Protein 6WT9 (pdb70)

Organism: Capnocytophaga granulosa (strain ATCC 51502 / DSM 11449 / JCM 8566 / LMG 16022 / NCTC 12948 / B0611) (NCBI:txid641143)

Solvent-accessible surface area: 15129 Å² total

GO terms:
  GO:0052621 diguanylate cyclase activity (F, EXP)

Structure (mmCIF, N/CA/C/O backbone):
data_6WT9
#
_entry.id   6WT9
#
_cell.length_a   112.998
_cell.length_b   48.879
_cell.length_c   59.704
_cell.angle_alpha   90.000
_cell.angle_beta   92.506
_cell.angle_gamma   90.000
#
_symmetry.space_group_name_H-M   'C 1 2 1'
#
loop_
_entity.id
_entity.type
_entity.pdbx_description
1 polymer 'NTP_transf_2 domain-containing protei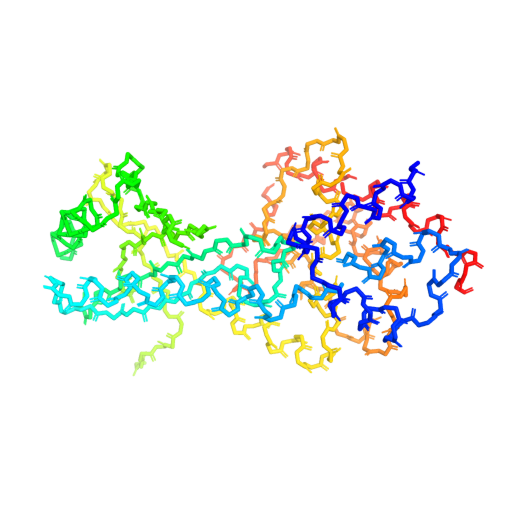n'
2 water water
#
loop_
_atom_site.group_PDB
_atom_site.id
_atom_site.type_symbol
_atom_site.label_atom_id
_atom_site.label_alt_id
_atom_site.label_comp_id
_atom_site.label_asym_id
_atom_site.label_entity_id
_atom_site.label_seq_id
_atom_site.pdbx_PDB_ins_code
_atom_site.Cartn_x
_atom_site.Cartn_y
_atom_site.Cartn_z
_atom_site.occupancy
_atom_site.B_iso_or_equiv
_atom_site.auth_seq_id
_atom_site.auth_comp_id
_atom_site.auth_asym_id
_atom_site.auth_atom_id
_atom_site.pdbx_PDB_model_num
ATOM 1 N N . LYS A 1 4 ? 30.21720 35.48909 26.71808 1.000 31.25397 4 LYS A N 1
ATOM 2 C CA . LYS A 1 4 ? 30.55814 36.08984 28.00273 1.000 28.16699 4 LYS A CA 1
ATOM 3 C C . LYS A 1 4 ? 30.78133 37.59377 27.88602 1.000 30.04239 4 LYS A C 1
ATOM 4 O O . LYS A 1 4 ? 31.47437 38.06439 26.98323 1.000 30.91927 4 LYS A O 1
ATOM 10 N N . ASN A 1 5 ? 30.18342 38.34027 28.81167 1.000 28.08514 5 ASN A N 1
ATOM 11 C CA . ASN A 1 5 ? 30.34016 39.79178 28.89739 1.000 23.90926 5 ASN A CA 1
ATOM 12 C C . ASN A 1 5 ? 31.38970 40.05986 29.97124 1.000 23.93378 5 ASN A C 1
ATOM 13 O O . ASN A 1 5 ? 31.08229 40.14648 31.15953 1.000 27.05225 5 ASN A O 1
ATOM 18 N N . TYR A 1 6 ? 32.64565 40.19511 29.54391 1.000 23.76711 6 TYR A N 1
ATOM 19 C CA . TYR A 1 6 ? 33.72932 40.35968 30.50646 1.000 24.04694 6 TYR A CA 1
ATOM 20 C C . TYR A 1 6 ? 33.68396 41.71982 31.18901 1.000 24.53849 6 TYR A C 1
ATOM 21 O O . TYR A 1 6 ? 34.17166 41.85782 32.31612 1.000 26.04308 6 TYR A O 1
ATOM 30 N N . SER A 1 7 ? 33.10476 42.72751 30.53333 1.000 19.82029 7 SER A N 1
ATOM 31 C CA . SER A 1 7 ? 32.91963 44.02186 31.18176 1.000 25.86047 7 SER A CA 1
ATOM 32 C C . SER A 1 7 ? 31.99629 43.90307 32.38860 1.000 30.44692 7 SER A C 1
ATOM 33 O O . SER A 1 7 ? 32.29410 44.42522 33.46961 1.000 25.78134 7 SER A O 1
ATOM 36 N N . ALA A 1 8 ? 30.86117 43.22127 32.21860 1.000 29.76592 8 ALA A N 1
ATOM 37 C CA . ALA A 1 8 ? 29.94038 43.03025 33.33395 1.000 26.42130 8 ALA A CA 1
ATOM 38 C C . ALA A 1 8 ? 30.51173 42.05991 34.36067 1.000 28.27778 8 ALA A C 1
ATOM 39 O O . ALA A 1 8 ? 30.31920 42.23958 35.56917 1.000 27.18151 8 ALA A O 1
ATOM 41 N N . LEU A 1 9 ? 31.21515 41.02354 33.90036 1.000 22.00043 9 LEU A N 1
ATOM 42 C CA . LEU A 1 9 ? 31.83402 40.08340 34.82901 1.000 16.25608 9 LEU A CA 1
ATOM 43 C C . LEU A 1 9 ? 32.93155 40.75623 35.64517 1.000 18.43776 9 LEU A C 1
ATOM 44 O O . LEU A 1 9 ? 33.12265 40.43745 36.82428 1.000 14.34353 9 LEU A O 1
ATOM 49 N N . PHE A 1 10 ? 33.66303 41.69239 35.03567 1.000 10.36312 10 PHE A N 1
ATOM 50 C CA . PHE A 1 10 ? 34.71315 42.39409 35.76690 1.000 18.78564 10 PHE A CA 1
ATOM 51 C C . PHE A 1 10 ? 34.12979 43.29961 36.84550 1.000 17.96852 10 PHE A C 1
ATOM 52 O O . PHE A 1 10 ? 34.64155 43.33916 37.97052 1.000 14.50284 10 PHE A O 1
ATOM 60 N N . GLU A 1 11 ? 33.06865 44.04316 36.51757 1.000 18.30563 11 GLU A N 1
ATOM 61 C CA . GLU A 1 11 ? 32.42042 44.89717 37.51006 1.000 21.29950 11 GLU A CA 1
ATOM 62 C C . GLU A 1 11 ? 31.87831 44.07262 38.66867 1.000 19.12150 11 GLU A C 1
ATOM 63 O O . GLU A 1 11 ? 32.10347 44.40027 39.84000 1.000 15.50270 11 GLU A O 1
ATOM 69 N N . ASN A 1 12 ? 31.15185 42.99650 38.35502 1.000 14.67126 12 ASN A N 1
ATOM 70 C CA . ASN A 1 12 ? 30.62506 42.12432 39.39873 1.000 14.01053 12 ASN A CA 1
ATOM 71 C C . ASN A 1 12 ? 31.74771 41.54220 40.24774 1.000 14.22941 12 ASN A C 1
ATOM 72 O O . ASN A 1 12 ? 31.59979 41.38556 41.46541 1.000 17.22904 12 ASN A O 1
ATOM 77 N N . LEU A 1 13 ? 32.88032 41.21805 39.62139 1.000 10.16128 13 LEU A N 1
ATOM 78 C CA . LEU A 1 13 ? 34.01792 40.70727 40.37450 1.000 11.98761 13 LEU A CA 1
ATOM 79 C C . LEU A 1 13 ? 34.59513 41.76631 41.30626 1.000 16.73590 13 LEU A C 1
ATOM 80 O O . LEU A 1 13 ? 35.05695 41.43530 42.40479 1.000 15.18711 13 LEU A O 1
ATOM 85 N N . GLN A 1 14 ? 34.58298 43.03638 40.88839 1.000 9.98378 14 GLN A N 1
ATOM 86 C CA . GLN A 1 14 ? 35.03146 44.10871 41.77113 1.000 18.48384 14 GLN A CA 1
ATOM 87 C C . GLN A 1 14 ? 34.16498 44.18720 43.02162 1.000 16.72906 14 GLN A C 1
ATOM 88 O O . GLN A 1 14 ? 34.67598 44.38858 44.12947 1.000 12.66227 14 GLN A O 1
ATOM 94 N N . ASN A 1 15 ? 32.84892 44.02804 42.86399 1.000 13.97407 15 ASN A N 1
ATOM 95 C CA . ASN A 1 15 ? 31.95084 44.05354 44.01079 1.000 19.82072 15 ASN A CA 1
ATOM 96 C C . ASN A 1 15 ? 32.09822 42.81633 44.88535 1.000 17.92909 15 ASN A C 1
ATOM 97 O O . ASN A 1 15 ? 31.79289 42.87644 46.08075 1.000 17.82834 15 ASN A O 1
ATOM 102 N N . ARG A 1 16 ? 32.56011 41.70023 44.32166 1.000 15.37808 16 ARG A N 1
ATOM 103 C CA . ARG A 1 16 ? 32.76290 40.49558 45.11818 1.000 16.16604 16 ARG A CA 1
ATOM 104 C C . ARG A 1 16 ? 34.02909 40.59625 45.96176 1.000 15.77932 16 ARG A C 1
ATOM 105 O O . ARG A 1 16 ? 33.99972 40.34014 47.16987 1.000 18.14451 16 ARG A O 1
ATOM 113 N N . SER A 1 17 ? 35.15053 40.97342 45.34279 1.000 11.76404 17 SER A N 1
ATOM 114 C CA . SER A 1 17 ? 36.41766 41.04434 46.06056 1.000 13.06230 17 SER A CA 1
ATOM 115 C C . SER A 1 17 ? 36.60993 42.36330 46.79740 1.000 15.02653 17 SER A C 1
ATOM 116 O O . SER A 1 17 ? 37.36586 42.40564 47.77422 1.000 18.62686 17 SER A O 1
ATOM 119 N N . ASN A 1 18 ? 35.94815 43.43158 46.35842 1.000 13.77983 18 ASN A N 1
ATOM 120 C CA . ASN A 1 18 ? 36.07070 44.75735 46.96412 1.000 15.11805 18 ASN A CA 1
ATOM 121 C C . ASN A 1 18 ? 34.67246 45.33877 47.13596 1.000 11.79579 18 ASN A C 1
ATOM 122 O O . ASN A 1 18 ? 34.29620 46.30058 46.45599 1.000 13.54953 18 ASN A O 1
ATOM 127 N N . PRO A 1 19 ? 33.86911 44.76903 48.04192 1.000 14.98555 19 PRO A N 1
ATOM 128 C CA . PRO A 1 19 ? 32.46990 45.21335 48.15208 1.000 10.26868 19 PRO A CA 1
ATOM 129 C C . PRO A 1 19 ? 32.32085 46.62864 48.67626 1.000 17.25997 19 PRO A C 1
ATOM 130 O O . PRO A 1 19 ? 31.34667 47.30459 48.32417 1.000 24.08274 19 PRO A O 1
ATOM 134 N N . GLU A 1 20 ? 33.24702 47.09899 49.50810 1.000 14.81391 20 GLU A N 1
ATOM 135 C CA . GLU A 1 20 ? 33.19041 48.46592 50.00686 1.000 15.37206 20 GLU A CA 1
ATOM 136 C C . GLU A 1 20 ? 33.72269 49.47794 49.00275 1.000 19.06528 20 GLU A C 1
ATOM 137 O O . GLU A 1 20 ? 33.70210 50.67955 49.29152 1.000 23.78557 20 GLU A O 1
ATOM 143 N N . LYS A 1 21 ? 34.19277 49.01853 47.84073 1.000 20.49134 21 LYS A N 1
ATOM 144 C CA . LYS A 1 21 ? 34.63378 49.89443 46.75482 1.000 19.90459 21 LYS A CA 1
ATOM 145 C C . LYS A 1 21 ? 35.73413 50.84596 47.21634 1.000 15.57492 21 LYS A C 1
ATOM 146 O O . LYS A 1 21 ? 35.71498 52.04104 46.91589 1.000 20.69878 21 LYS A O 1
ATOM 152 N N . LEU A 1 22 ? 36.69871 50.31209 47.95957 1.000 16.88297 22 LEU A N 1
ATOM 153 C CA . LEU A 1 22 ? 37.84131 51.10474 48.39347 1.000 15.60891 22 LEU A CA 1
ATOM 154 C C . LEU A 1 22 ? 38.70545 51.43882 47.18491 1.000 18.06832 22 LEU A C 1
ATOM 155 O O . LEU A 1 22 ? 39.18396 50.53747 46.48832 1.000 20.17213 22 LEU A O 1
ATOM 160 N N . GLN A 1 23 ? 38.89486 52.73604 46.93021 1.000 18.27037 23 GLN A N 1
ATOM 161 C CA . GLN A 1 23 ? 39.57019 53.16182 45.70892 1.000 18.80406 23 GLN A CA 1
ATOM 162 C C . GLN A 1 23 ? 41.05260 52.80849 45.72155 1.000 21.20469 23 GLN A C 1
ATOM 163 O O . GLN A 1 23 ? 41.64042 52.58088 44.65722 1.000 15.80901 23 GLN A O 1
ATOM 169 N N . GLU A 1 24 ? 41.67347 52.75505 46.90372 1.000 18.52162 24 GLU A N 1
ATOM 170 C CA . GLU A 1 24 ? 43.08521 52.38979 46.97104 1.000 15.67327 24 GLU A CA 1
ATOM 171 C C . GLU A 1 24 ? 43.32122 50.97570 46.45545 1.000 15.54283 24 GLU A C 1
ATOM 172 O O . GLU A 1 24 ? 44.37814 50.69329 45.87999 1.000 17.86533 24 GLU A O 1
ATOM 178 N N . ILE A 1 25 ? 42.34978 50.07980 46.64194 1.000 17.33534 25 ILE A N 1
ATOM 179 C CA . ILE A 1 25 ? 42.46750 48.72853 46.10418 1.000 16.05306 25 ILE A CA 1
ATOM 180 C C . ILE A 1 25 ? 42.38575 48.75261 44.58470 1.000 18.55413 25 ILE A C 1
ATOM 181 O O . ILE A 1 25 ? 43.18706 48.11066 43.89462 1.000 14.98746 25 ILE A O 1
ATOM 186 N N . THR A 1 26 ? 41.42165 49.49804 44.03987 1.000 19.33751 26 THR A N 1
ATOM 187 C CA . THR A 1 26 ? 41.25703 49.55848 42.59199 1.000 16.91495 26 THR A CA 1
ATOM 188 C C . THR A 1 26 ? 42.45519 50.22288 41.92705 1.000 19.27152 26 THR A C 1
ATOM 189 O O . THR A 1 26 ? 42.89794 49.78957 40.85647 1.000 19.86920 26 THR A O 1
ATOM 193 N N . THR A 1 27 ? 42.99830 51.27082 42.54998 1.000 18.43457 27 THR A N 1
ATOM 194 C CA . THR A 1 27 ? 44.15354 51.95247 41.97656 1.000 16.30067 27 THR A CA 1
ATOM 195 C C . THR A 1 27 ? 45.38656 51.05684 41.98718 1.000 14.31192 27 THR A C 1
ATOM 196 O O . THR A 1 27 ? 46.12624 50.99942 40.99799 1.000 14.65710 27 THR A O 1
ATOM 200 N N . LYS A 1 28 ? 45.62093 50.34206 43.09015 1.000 16.47408 28 LYS A N 1
ATOM 201 C CA . LYS A 1 28 ? 46.75095 49.42013 43.13539 1.000 15.16576 28 LYS A CA 1
ATOM 202 C C . LYS A 1 28 ? 46.60432 48.30668 42.10528 1.000 14.74330 28 LYS A C 1
ATOM 203 O O . LYS A 1 28 ? 47.60730 47.82203 41.56887 1.000 23.81632 28 LYS A O 1
ATOM 209 N N . PHE A 1 29 ? 45.36923 47.90415 41.80088 1.000 14.84395 29 PHE A N 1
ATOM 210 C CA . PHE A 1 29 ? 45.14729 46.85339 40.81310 1.000 18.18757 29 PHE A CA 1
ATOM 211 C C . PHE A 1 29 ? 45.61508 47.29259 39.42971 1.000 20.41401 29 PHE A C 1
ATOM 212 O O . PHE A 1 29 ? 46.42428 46.61386 38.78685 1.000 18.83016 29 PHE A O 1
ATOM 220 N N . PHE A 1 30 ? 45.11092 48.43355 38.95259 1.000 23.09981 30 PHE A N 1
ATOM 221 C CA . PHE A 1 30 ? 45.50960 48.91694 37.63495 1.000 23.13980 30 PHE A CA 1
ATOM 222 C C . PHE A 1 30 ? 46.96396 49.36635 37.61635 1.000 27.95174 30 PHE A C 1
ATOM 223 O O . PHE A 1 30 ? 47.62331 49.28105 36.57375 1.000 28.04199 30 PHE A O 1
ATOM 231 N N . SER A 1 31 ? 47.48095 49.84309 38.75022 1.000 29.95917 31 SER A N 1
ATOM 232 C CA . SER A 1 31 ? 48.89469 50.19504 38.82082 1.000 29.25504 31 SER A CA 1
ATOM 233 C C . SER A 1 31 ? 49.77542 48.95846 38.69856 1.000 29.34604 31 SER A C 1
ATOM 234 O O . SER A 1 31 ? 50.77753 48.97237 37.97428 1.000 27.30739 31 SER A O 1
ATOM 237 N N . ASP A 1 32 ? 49.41691 47.87862 39.39837 1.000 25.56746 32 ASP A N 1
ATOM 238 C CA . ASP A 1 32 ? 50.19769 46.64954 39.32955 1.000 27.30175 32 ASP A CA 1
ATOM 239 C C . ASP A 1 32 ? 49.99918 45.90270 38.01758 1.000 29.47190 32 ASP A C 1
ATOM 240 O O . ASP A 1 32 ? 50.80721 45.02656 37.69159 1.000 29.46003 32 ASP A O 1
ATOM 245 N N . ASN A 1 33 ? 48.94697 46.21589 37.26464 1.000 23.82491 33 ASN A N 1
ATOM 246 C CA . ASN A 1 33 ? 48.63125 45.51365 36.01860 1.000 20.29735 33 ASN A CA 1
ATOM 247 C C . ASN A 1 33 ? 48.22417 46.52270 34.95837 1.000 24.01968 33 ASN A C 1
ATOM 248 O O . ASN A 1 33 ? 47.06923 46.55305 34.51330 1.000 27.18916 33 ASN A O 1
ATOM 253 N N . PRO A 1 34 ? 49.15705 47.36706 34.50675 1.000 23.57378 34 PRO A N 1
ATOM 254 C CA . PRO A 1 34 ? 48.80558 48.37586 33.49577 1.000 20.29336 34 PRO A CA 1
ATOM 255 C C . PRO A 1 34 ? 48.43253 47.78705 32.14513 1.000 21.01709 34 PRO A C 1
ATOM 256 O O . PRO A 1 34 ? 47.90569 48.51974 31.29848 1.000 18.94068 34 PRO A O 1
ATOM 260 N N . ASP A 1 35 ? 48.67519 46.49335 31.91821 1.000 22.69121 35 ASP A N 1
ATOM 261 C CA . ASP A 1 35 ? 48.39232 45.90515 30.61173 1.000 20.99535 35 ASP A CA 1
ATOM 262 C C . ASP A 1 35 ? 46.90475 45.64355 30.40321 1.000 21.74712 35 ASP A C 1
ATOM 263 O O . ASP A 1 35 ? 46.45675 45.52032 29.25637 1.000 20.46464 35 ASP A O 1
ATOM 268 N N . VAL A 1 36 ? 46.12788 45.54843 31.48190 1.000 21.91075 36 VAL A N 1
ATOM 269 C CA . VAL A 1 36 ? 44.74429 45.09872 31.38207 1.000 20.02225 36 VAL A CA 1
ATOM 270 C C . VAL A 1 36 ? 43.86349 46.24378 30.90605 1.000 19.99155 36 VAL A C 1
ATOM 271 O O . VAL A 1 36 ? 42.68090 46.04575 30.60508 1.000 24.20428 36 VAL A O 1
ATOM 275 N N . LYS A 1 37 ? 44.43903 47.44317 30.82413 1.000 28.18377 37 LYS A N 1
ATOM 276 C CA . LYS A 1 37 ? 43.67717 48.63112 30.45746 1.000 39.42951 37 LYS A CA 1
ATOM 277 C C . LYS A 1 37 ? 43.03649 48.48378 29.08188 1.000 35.11657 37 LYS A C 1
ATOM 278 O O . LYS A 1 37 ? 43.66105 48.00279 28.13046 1.000 32.15125 37 LYS A O 1
ATOM 284 N N . TYR A 1 38 ? 41.76985 48.89764 28.99399 1.000 37.21187 38 TYR A N 1
ATOM 285 C CA . TYR A 1 38 ? 41.00405 48.89930 27.74700 1.000 41.70237 38 TYR A CA 1
ATOM 286 C C . TYR A 1 38 ? 40.87045 47.49847 27.15080 1.000 45.05535 38 TYR A C 1
ATOM 287 O O . TYR A 1 38 ? 40.72688 47.34068 25.93568 1.000 54.32381 38 TYR A O 1
ATOM 296 N N . ASN A 1 39 ? 40.91351 46.46936 27.99582 1.000 40.93366 39 ASN A N 1
ATOM 297 C CA . ASN A 1 39 ? 40.75571 45.09202 27.53339 1.000 40.01936 39 ASN A CA 1
ATOM 298 C C . ASN A 1 39 ? 40.05583 44.30456 28.63254 1.000 35.53109 39 ASN A C 1
ATOM 299 O O . ASN A 1 39 ? 40.67094 43.97467 29.65053 1.000 36.74054 39 ASN A O 1
ATOM 304 N N . ASP A 1 40 ? 38.77826 43.98674 28.41237 1.000 30.78066 40 ASP A N 1
ATOM 305 C CA . ASP A 1 40 ? 37.94445 43.45743 29.48638 1.000 25.48897 40 ASP A CA 1
ATOM 306 C C . ASP A 1 40 ? 38.32156 42.03071 29.86944 1.000 22.42663 40 ASP A C 1
ATOM 307 O O . ASP A 1 40 ? 38.21556 41.66347 31.04521 1.000 24.07648 40 ASP A O 1
ATOM 312 N N . VAL A 1 41 ? 38.75228 41.21015 28.90840 1.000 17.31819 41 VAL A N 1
ATOM 313 C CA . VAL A 1 41 ? 39.05003 39.82005 29.24031 1.000 11.28237 41 VAL A CA 1
ATOM 314 C C . VAL A 1 41 ? 40.30605 39.72726 30.09779 1.000 12.68071 41 VAL A C 1
ATOM 315 O O . VAL A 1 41 ? 40.39428 38.87088 30.98538 1.000 21.41309 41 VAL A O 1
ATOM 319 N N . LEU A 1 42 ? 41.28343 40.61048 29.87548 1.000 11.98691 42 LEU A N 1
ATOM 320 C CA . LEU A 1 42 ? 42.47280 40.61376 30.72073 1.000 12.43143 42 LEU A CA 1
ATOM 321 C C . LEU A 1 42 ? 42.16665 41.14864 32.11271 1.000 14.54179 42 LEU A C 1
ATOM 322 O O . LEU A 1 42 ? 42.77124 40.69804 33.09196 1.000 14.80172 42 LEU A O 1
ATOM 327 N N . LYS A 1 43 ? 41.24353 42.10929 32.21877 1.000 15.79503 43 LYS A N 1
ATOM 328 C CA . LYS A 1 43 ? 40.84850 42.62466 33.52663 1.000 11.76731 43 LYS A CA 1
ATOM 329 C C . LYS A 1 43 ? 40.20161 41.53378 34.36709 1.000 16.41610 43 LYS A C 1
ATOM 330 O O . LYS A 1 43 ? 40.52432 41.36665 35.54907 1.000 18.49131 43 LYS A O 1
ATOM 336 N N . TYR A 1 44 ? 39.27132 40.78726 33.76869 1.000 15.07674 44 TYR A N 1
ATOM 337 C CA . TYR A 1 44 ? 38.55616 39.75295 34.50576 1.000 14.17926 44 TYR A CA 1
ATOM 338 C C . TYR A 1 44 ? 39.49949 38.64789 34.96053 1.000 13.65959 44 TYR A C 1
ATOM 339 O O . TYR A 1 44 ? 39.42725 38.19815 36.10884 1.000 23.62493 44 TYR A O 1
ATOM 348 N N . ILE A 1 45 ? 40.39958 38.20905 34.07894 1.000 15.87403 45 ILE A N 1
ATOM 349 C CA . ILE A 1 45 ? 41.33268 37.14559 34.43510 1.000 10.48804 45 ILE A CA 1
ATOM 350 C C . ILE A 1 45 ? 42.29809 37.61655 35.51591 1.000 8.10702 45 ILE A C 1
ATOM 351 O O . ILE A 1 45 ? 42.56801 36.89284 36.48174 1.000 13.59084 45 ILE A O 1
ATOM 356 N N . THR A 1 46 ? 42.82901 38.83440 35.37708 1.000 10.95858 46 THR A N 1
ATOM 357 C CA . THR A 1 46 ? 43.80337 39.32929 36.34560 1.000 13.80567 46 THR A CA 1
ATOM 358 C C . THR A 1 46 ? 43.17712 39.51161 37.72251 1.000 14.87009 46 THR A C 1
ATOM 359 O O . THR A 1 46 ? 43.79726 39.18193 38.73989 1.000 11.19757 46 THR A O 1
ATOM 363 N N . LEU A 1 47 ? 41.94942 40.03240 37.77733 1.000 14.54981 47 LEU A N 1
ATOM 364 C CA . LEU A 1 47 ? 41.29648 40.22226 39.06741 1.000 14.91014 47 LEU A CA 1
ATOM 365 C C . LEU A 1 47 ? 40.84842 38.89835 39.67234 1.000 9.69762 47 LEU A C 1
ATOM 366 O O . LEU A 1 47 ? 40.89121 38.73528 40.89616 1.000 14.35053 47 LEU A O 1
ATOM 371 N N . ALA A 1 48 ? 40.42920 37.94101 38.83961 1.000 11.75798 48 ALA A N 1
ATOM 372 C CA . ALA A 1 48 ? 40.01578 36.63943 39.35178 1.000 15.39903 48 ALA A CA 1
ATOM 373 C C . ALA A 1 48 ? 41.17745 35.85584 39.94581 1.000 16.76554 48 ALA A C 1
ATOM 374 O O . ALA A 1 48 ? 40.94576 34.91466 40.71130 1.000 16.82724 48 ALA A O 1
ATOM 384 N N . ASN A 1 50 ? 43.76560 37.64509 41.37779 1.000 18.68355 50 ASN A N 1
ATOM 385 C CA . ASN A 1 50 ? 44.30475 38.55173 42.37935 1.000 18.34510 50 ASN A CA 1
ATOM 386 C C . ASN A 1 50 ? 43.82528 38.15963 43.77166 1.000 16.49185 50 ASN A C 1
ATOM 387 O O . ASN A 1 50 ? 42.68284 37.73310 43.96047 1.000 13.67241 50 ASN A O 1
ATOM 392 N N . GLY A 1 51 ? 44.70890 38.30079 44.75247 1.000 23.84301 51 GLY A N 1
ATOM 393 C CA . GLY A 1 51 ? 44.31621 38.05318 46.12267 1.000 34.98472 51 GLY A CA 1
ATOM 394 C C . GLY A 1 51 ? 43.43248 39.16322 46.65973 1.000 34.69315 51 GLY A C 1
ATOM 395 O O . GLY A 1 51 ? 43.58283 40.33437 46.31079 1.000 36.08392 51 GLY A O 1
ATOM 396 N N . VAL A 1 52 ? 42.47332 38.77480 47.50406 1.000 26.87496 52 VAL A N 1
ATOM 397 C CA . VAL A 1 52 ? 41.67927 39.76508 48.21841 1.000 19.20137 52 VAL A CA 1
ATOM 398 C C . VAL A 1 52 ? 42.61857 40.65446 49.01749 1.000 18.72434 52 VAL A C 1
ATOM 399 O O . VAL A 1 52 ? 43.59285 40.18039 49.61741 1.000 25.97139 52 VAL A O 1
ATOM 403 N N . SER A 1 53 ? 42.34902 41.95550 49.00004 1.000 12.33234 53 SER A N 1
ATOM 404 C CA . SER A 1 53 ? 43.21296 42.89862 49.69417 1.000 15.79937 53 SER A CA 1
ATOM 405 C C . SER A 1 53 ? 43.27985 42.55660 51.18147 1.000 15.70495 53 SER A C 1
ATOM 406 O O . SER A 1 53 ? 42.26986 42.15701 51.77339 1.000 15.00380 53 SER A O 1
ATOM 409 N N . PRO A 1 54 ? 44.44862 42.69138 51.81332 1.000 21.31804 54 PRO A N 1
ATOM 410 C CA . PRO A 1 54 ? 44.53467 42.41769 53.25727 1.000 20.68659 54 PRO A CA 1
ATOM 411 C C . PRO A 1 54 ? 43.66584 43.33475 54.09786 1.000 25.29056 54 PRO A C 1
ATOM 412 O O . PRO A 1 54 ? 43.41683 43.02243 55.26903 1.000 26.39036 54 PRO A O 1
ATOM 416 N N . GLU A 1 55 ? 43.20105 44.45640 53.53989 1.000 28.47127 55 GLU A N 1
ATOM 417 C CA . GLU A 1 55 ? 42.24460 45.30395 54.24482 1.000 32.08980 55 GLU A CA 1
ATOM 418 C C . GLU A 1 55 ? 41.01515 44.50967 54.66816 1.000 25.99915 55 GLU A C 1
ATOM 419 O O . GLU A 1 55 ? 40.53780 44.64245 55.80078 1.000 34.77932 55 GLU A O 1
ATOM 425 N N . TYR A 1 56 ? 40.49359 43.67062 53.76984 1.000 15.89493 56 TYR A N 1
ATOM 426 C CA . TYR A 1 56 ? 39.36126 42.81534 54.10710 1.000 15.29714 56 TYR A CA 1
ATOM 427 C C . TYR A 1 56 ? 39.79379 41.60680 54.92687 1.000 17.68132 56 TYR A C 1
ATOM 428 O O . TYR A 1 56 ? 39.11066 41.22683 55.88437 1.000 16.39548 56 TYR A O 1
ATOM 437 N N . THR A 1 57 ? 40.91948 40.98908 54.55977 1.000 18.59658 57 THR A N 1
ATOM 438 C CA . THR A 1 57 ? 41.33648 39.75414 55.21617 1.000 13.99630 57 THR A CA 1
ATOM 439 C C . THR A 1 57 ? 41.66702 39.98728 56.68568 1.000 16.73542 57 THR A C 1
ATOM 440 O O . THR A 1 57 ? 41.35102 39.14981 57.53978 1.000 22.00479 57 THR A O 1
ATOM 444 N N . ASN A 1 58 ? 42.29398 41.12303 57.00340 1.000 18.53305 58 ASN A N 1
ATOM 445 C CA . ASN A 1 58 ? 42.64571 41.40141 58.39284 1.000 19.19479 58 ASN A CA 1
ATOM 446 C C . ASN A 1 58 ? 41.40369 41.56973 59.25801 1.000 22.61611 58 ASN A C 1
ATOM 447 O O . ASN A 1 58 ? 41.40120 41.17452 60.42941 1.000 24.74705 58 ASN A O 1
ATOM 452 N N . LYS A 1 59 ? 40.33858 42.15445 58.70293 1.000 22.49921 59 LYS A N 1
ATOM 453 C CA . LYS A 1 59 ? 39.10898 42.31098 59.47252 1.000 25.28469 59 LYS A CA 1
ATOM 454 C C . LYS A 1 59 ? 38.38670 40.98125 59.64926 1.000 22.39670 59 LYS A C 1
ATOM 455 O O . LYS A 1 59 ? 37.75639 40.75339 60.68805 1.000 19.98676 59 LYS A O 1
ATOM 461 N N . SER A 1 60 ? 38.46407 40.09451 58.65567 1.000 21.22972 60 SER A N 1
ATOM 462 C CA . SER A 1 60 ? 37.89402 38.76201 58.82084 1.000 23.38709 60 SER A CA 1
ATOM 463 C C . SER A 1 60 ? 38.64905 37.97668 59.88395 1.000 22.45927 60 SER A C 1
ATOM 464 O O . SER A 1 60 ? 38.03884 37.26504 60.69051 1.000 24.13088 60 SER A O 1
ATOM 467 N N . ARG A 1 61 ? 39.97823 38.09900 59.90419 1.000 16.84823 61 ARG A N 1
ATOM 468 C CA . ARG A 1 61 ? 40.76114 37.45805 60.95312 1.000 21.28474 61 ARG A CA 1
ATOM 469 C C . ARG A 1 61 ? 40.52632 38.12150 62.30394 1.000 26.11109 61 ARG A C 1
ATOM 470 O O . ARG A 1 61 ? 40.59791 37.45481 63.34253 1.000 27.75896 61 ARG A O 1
ATOM 478 N N . GLU A 1 62 ? 40.23728 39.42536 62.30731 1.000 23.70429 62 GLU A N 1
ATOM 479 C CA . GLU A 1 62 ? 39.98094 40.13289 63.55697 1.000 25.46725 62 GLU A CA 1
ATOM 480 C C . GLU A 1 62 ? 38.64798 39.71534 64.16837 1.000 24.28237 62 GLU A C 1
ATOM 481 O O . GLU A 1 62 ? 38.52351 39.62558 65.39609 1.000 19.50560 62 GLU A O 1
ATOM 487 N N . ALA A 1 63 ? 37.64027 39.45612 63.33000 1.000 22.13251 63 ALA A N 1
ATOM 488 C CA . ALA A 1 63 ? 36.35155 39.00165 63.84303 1.000 16.65107 63 ALA A CA 1
ATOM 489 C C . ALA A 1 63 ? 36.47844 37.64214 64.51857 1.000 19.93354 63 ALA A C 1
ATOM 490 O O . ALA A 1 63 ? 35.85331 37.39400 65.55666 1.000 23.06614 63 ALA A O 1
ATOM 492 N N . GLY A 1 64 ? 37.28208 36.74575 63.94334 1.000 20.12091 64 GLY A N 1
ATOM 493 C CA . GLY A 1 64 ? 37.55401 35.48424 64.60598 1.000 21.60136 64 GLY A CA 1
ATOM 494 C C . GLY A 1 64 ? 38.32842 35.65737 65.89563 1.000 24.99412 64 GLY A C 1
ATOM 495 O O . GLY A 1 64 ? 38.18051 34.85813 66.82510 1.000 23.55322 64 GLY A O 1
ATOM 496 N N . GLU A 1 65 ? 39.15472 36.70284 65.97566 1.000 25.26000 65 GLU A N 1
ATOM 497 C CA . GLU A 1 65 ? 39.92440 36.95228 67.18927 1.000 25.64813 65 GLU A CA 1
ATOM 498 C C . GLU A 1 65 ? 39.02230 37.41318 68.32752 1.000 22.19780 65 GLU A C 1
ATOM 499 O O . GLU A 1 65 ? 39.24125 37.04770 69.48811 1.000 24.97906 65 GLU A O 1
ATOM 505 N N . LYS A 1 66 ? 37.99918 38.21125 68.01444 1.000 19.39623 66 LYS A N 1
ATOM 506 C CA . LYS A 1 66 ? 37.05705 38.63815 69.04282 1.000 21.44882 66 LYS A CA 1
ATOM 507 C C . LYS A 1 66 ? 36.22170 37.46793 69.54603 1.000 19.61533 66 LYS A C 1
ATOM 508 O O . LYS A 1 66 ? 35.90523 37.39398 70.73892 1.000 22.02745 66 LYS A O 1
ATOM 514 N N . VAL A 1 67 ? 35.84713 36.54864 68.65224 1.000 14.45819 67 VAL A N 1
ATOM 515 C CA . VAL A 1 67 ? 35.15062 35.33996 69.08465 1.000 15.52086 67 VAL A CA 1
ATOM 516 C C . VAL A 1 67 ? 36.03052 34.53728 70.03327 1.000 17.06129 67 VAL A C 1
ATOM 517 O O . VAL A 1 67 ? 35.55951 34.01270 71.04986 1.000 17.89827 67 VAL A O 1
ATOM 521 N N . LYS A 1 68 ? 37.32650 34.44666 69.72403 1.000 15.39790 68 LYS A N 1
ATOM 522 C CA . LYS A 1 68 ? 38.25598 33.72270 70.58497 1.000 17.16729 68 LYS A CA 1
ATOM 523 C C . LYS A 1 68 ? 38.30208 34.32200 71.98680 1.000 19.52769 68 LYS A C 1
ATOM 524 O O . LYS A 1 68 ? 38.29059 33.58845 72.98231 1.000 16.34984 68 LYS A O 1
ATOM 530 N N . LEU A 1 69 ? 38.34498 35.65447 72.08635 1.000 20.49911 69 LEU A N 1
ATOM 531 C CA . LEU A 1 69 ? 38.43608 36.29409 73.39598 1.000 22.03580 69 LEU A CA 1
ATOM 532 C C . LEU A 1 69 ? 37.17232 36.06830 74.21616 1.000 19.73313 69 LEU A C 1
ATOM 533 O O . LEU A 1 69 ? 37.24083 35.92707 75.44298 1.000 22.44043 69 LEU A O 1
ATOM 538 N N . HIS A 1 70 ? 36.00876 36.04223 73.56201 1.000 13.87060 70 HIS A N 1
ATOM 539 C CA . HIS A 1 70 ? 34.77013 35.76899 74.28340 1.000 15.94925 70 HIS A CA 1
ATOM 540 C C . HIS A 1 70 ? 34.73385 34.33442 74.79403 1.000 19.74614 70 HIS A C 1
ATOM 541 O O . HIS A 1 70 ? 34.27296 34.08001 75.91282 1.000 23.86532 70 HIS A O 1
ATOM 548 N N . LEU A 1 71 ? 35.21477 33.38322 73.99002 1.000 17.88570 71 LEU A N 1
ATOM 549 C CA . LEU A 1 71 ? 35.23864 31.99216 74.42904 1.000 17.90546 71 LEU A CA 1
ATOM 550 C C . LEU A 1 71 ? 36.27928 31.76277 75.51803 1.000 13.84166 71 LEU A C 1
ATOM 551 O O . LEU A 1 71 ? 36.10771 30.87405 76.36019 1.000 14.53358 71 LEU A O 1
ATOM 556 N N . GLN A 1 72 ? 37.35621 32.54904 75.52400 1.000 11.93267 72 GLN A N 1
ATOM 557 C CA . GLN A 1 72 ? 38.34651 32.46393 76.59110 1.000 21.00905 72 GLN A CA 1
ATOM 558 C C . GLN A 1 72 ? 37.81742 32.96586 77.92659 1.000 23.17992 72 GLN A C 1
ATOM 559 O O . GLN A 1 72 ? 38.54750 32.91101 78.92222 1.000 25.63858 72 GLN A O 1
ATOM 565 N N . ASP A 1 73 ? 36.58141 33.45395 77.96988 1.000 17.04886 73 ASP A N 1
ATOM 566 C CA . ASP A 1 73 ? 35.92853 33.83507 79.21097 1.000 21.57160 73 ASP A CA 1
ATOM 567 C C . ASP A 1 73 ? 35.09743 32.70984 79.81461 1.000 25.84762 73 ASP A C 1
ATOM 568 O O . ASP A 1 73 ? 34.50634 32.90840 80.88024 1.000 25.01777 73 ASP A O 1
ATOM 573 N N . ILE A 1 74 ? 35.03155 31.53944 79.17497 1.000 20.82818 74 ILE A N 1
ATOM 574 C CA . ILE A 1 74 ? 34.13605 30.49243 79.65848 1.000 15.04120 74 ILE A CA 1
ATOM 575 C C . ILE A 1 74 ? 34.69607 29.09273 79.41381 1.000 17.93820 74 ILE A C 1
ATOM 576 O O . ILE A 1 74 ? 34.32360 28.14231 80.11105 1.000 21.89050 74 ILE A O 1
ATOM 581 N N . LEU A 1 75 ? 35.59803 28.94480 78.44423 1.000 14.61155 75 LEU A N 1
ATOM 582 C CA . LEU A 1 75 ? 36.10249 27.62971 78.06336 1.000 15.64377 75 LEU A CA 1
ATOM 583 C C . LEU A 1 75 ? 37.43098 27.32724 78.74803 1.000 19.06199 75 LEU A C 1
ATOM 584 O O . LEU A 1 75 ? 38.27991 28.20973 78.90533 1.000 13.66445 75 LEU A O 1
ATOM 589 N N . LEU A 1 76 ? 37.60718 26.06685 79.13961 1.000 10.44206 76 LEU A N 1
ATOM 590 C CA . LEU A 1 76 ? 38.83218 25.58612 79.76108 1.000 17.19826 76 LEU A CA 1
ATOM 591 C C . LEU A 1 76 ? 39.38316 24.39638 78.98531 1.000 14.35698 76 LEU A C 1
ATOM 592 O O .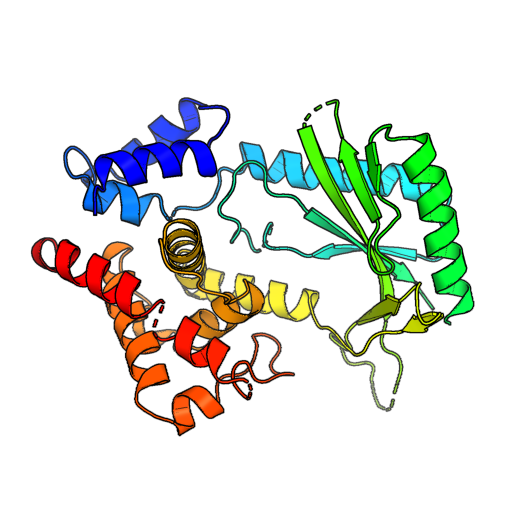 LEU A 1 76 ? 38.63326 23.64924 78.34923 1.000 19.00026 76 LEU A O 1
ATOM 597 N N . ASP A 1 77 ? 40.70807 24.23460 79.04727 1.000 15.59042 77 ASP A N 1
ATOM 598 C CA . ASP A 1 77 ? 41.40774 23.08184 78.47254 1.000 19.33869 77 ASP A CA 1
ATOM 599 C C . ASP A 1 77 ? 41.18797 22.98305 76.96227 1.000 21.27559 77 ASP A C 1
ATOM 600 O O . ASP A 1 77 ? 40.92507 21.90849 76.41788 1.000 22.89001 77 ASP A O 1
ATOM 605 N N . VAL A 1 78 ? 41.30408 24.12177 76.27710 1.000 18.59676 78 VAL A N 1
ATOM 606 C CA . VAL A 1 78 ? 41.12100 24.18155 74.83253 1.000 17.79332 78 VAL A CA 1
ATOM 607 C C . VAL A 1 78 ? 42.21773 25.03712 74.21327 1.000 20.52903 78 VAL A C 1
ATOM 608 O O . VAL A 1 78 ? 42.83593 25.87583 74.87152 1.000 25.64139 78 VAL A O 1
ATOM 612 N N . GLU A 1 79 ? 42.45428 24.80913 72.92428 1.000 18.60833 79 GLU A N 1
ATOM 613 C CA . GLU A 1 79 ? 43.33284 25.65156 72.13017 1.000 28.56302 79 GLU A CA 1
ATOM 614 C C . GLU A 1 79 ? 42.59436 26.07421 70.86893 1.000 25.67744 79 GLU A C 1
ATOM 615 O O . GLU A 1 79 ? 41.76230 25.33267 70.33863 1.000 24.18740 79 GLU A O 1
ATOM 621 N N . TYR A 1 80 ? 42.89556 27.28045 70.40158 1.000 17.76002 80 TYR A N 1
ATOM 622 C CA . TYR A 1 80 ? 42.16084 27.90877 69.31361 1.000 17.66662 80 TYR A CA 1
ATOM 623 C C . TYR A 1 80 ? 43.02344 27.95433 68.06151 1.000 17.99123 80 TYR A C 1
ATOM 624 O O . TYR A 1 80 ? 44.15075 28.45726 68.09819 1.000 19.38762 80 TYR A O 1
ATOM 633 N N . GLN A 1 81 ? 42.49140 27.42495 66.96142 1.000 15.79991 81 GLN A N 1
ATOM 634 C CA . GLN A 1 81 ? 43.12844 27.49505 65.65594 1.000 17.50063 81 GLN A CA 1
ATOM 635 C C . GLN A 1 81 ? 42.10502 27.95618 64.62830 1.000 18.98300 81 GLN A C 1
ATOM 636 O O . GLN A 1 81 ? 40.90103 28.00659 64.89316 1.000 17.69161 81 GLN A O 1
ATOM 642 N N . TYR A 1 82 ? 42.59579 28.28991 63.43935 1.000 18.71713 82 TYR A N 1
ATOM 643 C CA . TYR A 1 82 ? 41.75011 28.76712 62.35870 1.000 16.28810 82 TYR A CA 1
ATOM 644 C C . TYR A 1 82 ? 41.88680 27.86773 61.13895 1.000 15.99831 82 TYR A C 1
ATOM 645 O O . TYR A 1 82 ? 42.95785 27.31852 60.86208 1.000 13.23815 82 TYR A O 1
ATOM 654 N N . GLN A 1 83 ? 40.77988 27.71767 60.41840 1.000 16.94339 83 GLN A N 1
ATOM 655 C CA . GLN A 1 83 ? 40.77180 27.05980 59.12331 1.000 17.56662 83 GLN A CA 1
ATOM 656 C C . GLN A 1 83 ? 39.89572 27.87597 58.18350 1.000 18.84695 83 GLN A C 1
ATOM 657 O O . GLN A 1 83 ? 39.12691 28.73916 58.61665 1.000 23.65999 83 GLN A O 1
ATOM 663 N N . GLY A 1 84 ? 40.01837 27.59847 56.89626 1.000 17.33564 84 GLY A N 1
ATOM 664 C CA . GLY A 1 84 ? 39.26559 28.30463 55.87739 1.000 18.09829 84 GLY A CA 1
ATOM 665 C C . GLY A 1 84 ? 40.17323 28.88198 54.80877 1.000 20.63284 84 GLY A C 1
ATOM 666 O O . GLY A 1 84 ? 41.39439 28.91743 54.93244 1.000 17.95099 84 GLY A O 1
ATOM 667 N N . SER A 1 85 ? 39.52588 29.34854 53.73601 1.000 19.33863 85 SER A N 1
ATOM 668 C CA . SER A 1 85 ? 40.25802 29.93153 52.61521 1.000 19.67756 85 SER A CA 1
ATOM 669 C C . SER A 1 85 ? 41.08332 31.13991 53.04144 1.000 16.94024 85 SER A C 1
ATOM 670 O O . SER A 1 8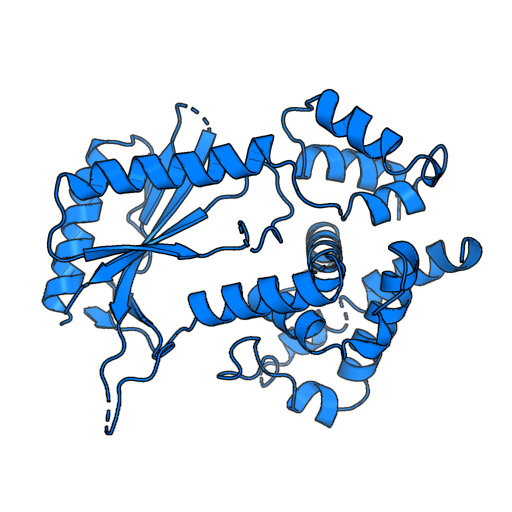5 ? 42.11140 31.43946 52.42129 1.000 18.65426 85 SER A O 1
ATOM 673 N N . VAL A 1 86 ? 40.65110 31.84389 54.09034 1.000 17.12148 86 VAL A N 1
ATOM 674 C CA . VAL A 1 86 ? 41.38762 33.01319 54.56552 1.000 17.24595 86 VAL A CA 1
ATOM 675 C C . VAL A 1 86 ? 42.79727 32.62395 54.99534 1.000 15.39051 86 VAL A C 1
ATOM 676 O O . VAL A 1 86 ? 43.76478 33.35355 54.74145 1.000 15.59717 86 VAL A O 1
ATOM 688 N N . THR A 1 88 ? 44.71130 30.40829 53.82128 1.000 10.87855 88 THR A N 1
ATOM 689 C CA . THR A 1 88 ? 45.55471 30.21999 52.64813 1.000 10.98264 88 THR A CA 1
ATOM 690 C C . THR A 1 88 ? 45.46073 31.37783 51.66611 1.000 11.08167 88 THR A C 1
ATOM 691 O O . THR A 1 88 ? 46.0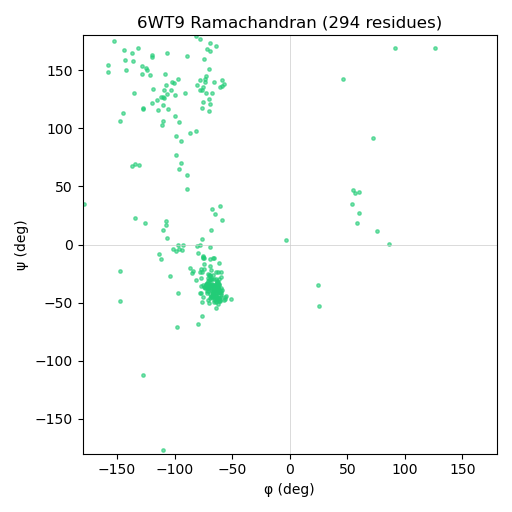6312 31.30713 50.59107 1.000 21.00756 88 THR A O 1
ATOM 695 N N . ASN A 1 89 ? 44.71756 32.43234 52.00188 1.000 11.07084 89 ASN A N 1
ATOM 696 C CA . ASN A 1 89 ? 44.55513 33.59636 51.12972 1.000 12.08943 89 ASN A CA 1
ATOM 697 C C . ASN A 1 89 ? 44.07103 33.17864 49.74076 1.000 15.50333 89 ASN A C 1
ATOM 698 O O . ASN A 1 89 ? 44.45220 33.75602 48.72027 1.000 11.21675 89 ASN A O 1
ATOM 703 N N . THR A 1 90 ? 43.22716 32.14762 49.70459 1.000 12.14349 90 THR A N 1
ATOM 704 C CA . THR A 1 90 ? 42.60074 31.68538 48.47389 1.000 12.81565 90 THR A CA 1
ATOM 705 C C . THR A 1 90 ? 41.12475 32.05051 48.40993 1.000 19.54625 90 THR A C 1
ATOM 706 O O . THR A 1 90 ? 40.42817 31.62363 47.48293 1.000 16.05913 90 THR A O 1
ATOM 710 N N . HIS A 1 91 ? 40.63039 32.81629 49.37830 1.000 15.54691 91 HIS A N 1
ATOM 711 C CA . HIS A 1 91 ? 39.26004 33.29502 49.32516 1.000 10.52238 91 HIS A CA 1
ATOM 712 C C . HIS A 1 91 ? 39.11170 34.33174 48.21890 1.000 10.60696 91 HIS A C 1
ATOM 713 O O . HIS A 1 91 ? 40.05996 35.04031 47.86678 1.000 10.78863 91 HIS A O 1
ATOM 720 N N . ILE A 1 92 ? 37.90592 34.40289 47.65780 1.000 10.47746 92 ILE A N 1
ATOM 721 C CA . ILE A 1 92 ? 37.62375 35.28856 46.53254 1.000 15.09516 92 ILE A CA 1
ATOM 722 C C . ILE A 1 92 ? 36.65303 36.40356 46.88397 1.000 12.75381 92 ILE A C 1
ATOM 723 O O . ILE A 1 92 ? 36.44216 37.30009 46.05169 1.000 13.61439 92 ILE A O 1
ATOM 728 N N . LYS A 1 93 ? 36.05180 36.38221 48.06967 1.000 10.40050 93 LYS A N 1
ATOM 729 C CA . LYS A 1 93 ? 35.12035 37.41678 48.49401 1.000 11.99743 93 LYS A CA 1
ATOM 730 C C . LYS A 1 93 ? 35.76681 38.29902 49.55129 1.000 14.47079 93 LYS A C 1
ATOM 731 O O . LYS A 1 93 ? 36.43983 37.80293 50.46100 1.000 19.71782 93 LYS A O 1
ATOM 737 N N . GLY A 1 94 ? 35.55928 39.61153 49.42575 1.000 15.71796 94 GLY A N 1
ATOM 738 C CA . GLY A 1 94 ? 36.04509 40.52272 50.44858 1.000 10.72941 94 GLY A CA 1
ATOM 739 C C . GLY A 1 94 ? 35.40288 40.26911 51.79870 1.000 16.24260 94 GLY A C 1
ATOM 740 O O . GLY A 1 94 ? 36.05227 40.38977 52.84032 1.000 16.34087 94 GLY A O 1
ATOM 741 N N . TYR A 1 95 ? 34.12286 39.91000 51.79928 1.000 17.76884 95 TYR A N 1
ATOM 742 C CA . TYR A 1 95 ? 33.40510 39.56800 53.02677 1.000 26.38838 95 TYR A CA 1
ATOM 743 C C . TYR A 1 95 ? 33.53610 38.08280 53.34218 1.000 31.49448 95 TYR A C 1
ATOM 744 O O . TYR A 1 95 ? 32.56023 37.39167 53.62954 1.000 35.29551 95 TYR A O 1
ATOM 753 N N . SER A 1 96 ? 34.76685 37.58454 53.27871 1.000 33.36136 96 SER A N 1
ATOM 754 C CA . SER A 1 96 ? 35.02213 36.17594 53.53851 1.000 33.75138 96 SER A CA 1
ATOM 755 C C . SER A 1 96 ? 34.88849 35.88060 55.02606 1.000 34.79583 96 SER A C 1
ATOM 756 O O . SER A 1 96 ? 35.46232 36.58167 55.86548 1.000 40.10634 96 SER A O 1
ATOM 759 N N . ASP A 1 97 ? 34.12406 34.84479 55.35360 1.000 28.07339 97 ASP A N 1
ATOM 760 C CA . ASP A 1 97 ? 34.02372 34.41140 56.73604 1.000 39.39570 97 ASP A CA 1
ATOM 761 C C . ASP A 1 97 ? 35.26267 33.60332 57.11527 1.000 37.89545 97 ASP A C 1
ATOM 762 O O . ASP A 1 97 ? 36.14702 33.33969 56.29458 1.000 35.16232 97 ASP A O 1
ATOM 767 N N . ILE A 1 98 ? 35.32940 33.20570 58.38230 1.000 28.91507 98 ILE A N 1
ATOM 768 C CA . ILE A 1 98 ? 36.45363 32.44124 58.90137 1.000 22.55562 98 ILE A CA 1
ATOM 769 C C . ILE A 1 98 ? 35.91240 31.40952 59.87932 1.000 24.67252 98 ILE A C 1
ATOM 770 O O . ILE A 1 98 ? 34.87743 31.61554 60.52019 1.000 26.60233 98 ILE A O 1
ATOM 775 N N . ASP A 1 99 ? 36.60487 30.28025 59.97297 1.000 26.43250 99 ASP A N 1
ATOM 776 C CA . ASP A 1 99 ? 36.22954 29.20748 60.88107 1.000 30.14753 99 ASP A CA 1
ATOM 777 C C . ASP A 1 99 ? 37.20063 29.17302 62.05141 1.000 26.88124 99 ASP A C 1
ATOM 778 O O . ASP A 1 99 ? 38.42097 29.16937 61.85429 1.000 27.03202 99 ASP A O 1
ATOM 783 N N . LEU A 1 100 ? 36.65354 29.15530 63.26243 1.000 17.01195 100 LEU A N 1
ATOM 784 C CA . LEU A 1 100 ? 37.43074 29.08542 64.49046 1.000 16.42426 100 LEU A CA 1
ATOM 785 C C . LEU A 1 100 ? 37.30100 27.68257 65.06419 1.000 16.29195 100 LEU A C 1
ATOM 786 O O . LEU A 1 100 ? 36.19887 27.26054 65.43299 1.000 12.70508 100 LEU A O 1
ATOM 791 N N . LEU A 1 101 ? 38.41986 26.96508 65.13273 1.000 16.05686 101 LEU A N 1
ATOM 792 C CA . LEU A 1 101 ? 38.44389 25.61689 65.68374 1.000 16.57056 101 LEU A CA 1
ATOM 793 C C . LEU A 1 101 ? 38.73994 25.67052 67.17699 1.000 16.47394 101 LEU A C 1
ATOM 794 O O . LEU A 1 101 ? 39.68785 26.33739 67.60531 1.000 15.78094 101 LEU A O 1
ATOM 799 N N . VAL A 1 102 ? 37.92476 24.97283 67.96209 1.000 13.84177 102 VAL A N 1
ATOM 800 C CA . VAL A 1 102 ? 38.09854 24.87015 69.40703 1.000 18.03438 102 VAL A CA 1
ATOM 801 C C . VAL A 1 102 ? 38.49651 23.42838 69.69569 1.000 16.70176 102 VAL A C 1
ATOM 802 O O . VAL A 1 102 ? 37.65349 22.52518 69.68886 1.000 18.76584 102 VAL A O 1
ATOM 806 N N . ILE A 1 103 ? 39.78249 23.20516 69.95112 1.000 15.89523 103 ILE A N 1
ATOM 807 C CA . ILE A 1 103 ? 40.35381 21.86675 70.04219 1.000 15.92213 103 ILE A CA 1
ATOM 808 C C . ILE A 1 103 ? 40.73048 21.59208 71.49099 1.000 20.04745 103 ILE A C 1
ATOM 809 O O . ILE A 1 103 ? 41.45531 22.38008 72.11020 1.000 18.59616 103 ILE A O 1
ATOM 814 N N . SER A 1 104 ? 40.24587 20.47155 72.02465 1.000 27.29710 104 SER A N 1
ATOM 815 C CA . SER A 1 104 ? 40.53437 20.10509 73.40547 1.000 38.08676 104 SER A CA 1
ATOM 816 C C . SER A 1 104 ? 41.97149 19.62226 73.55415 1.000 52.73873 104 SER A C 1
ATOM 817 O O . SER A 1 104 ? 42.49270 18.89474 72.70422 1.000 58.49167 104 SER A O 1
ATOM 820 N N . ASP A 1 105 ? 42.60601 20.02128 74.65666 1.000 59.71757 105 ASP A N 1
ATOM 821 C CA . ASP A 1 105 ? 43.97651 19.62816 74.96031 1.000 64.75747 105 ASP A CA 1
ATOM 822 C C . ASP A 1 105 ? 44.09123 18.19267 75.45602 1.000 63.14917 105 ASP A C 1
ATOM 823 O O . ASP A 1 105 ? 45.19129 17.77175 75.83011 1.000 64.21162 105 ASP A O 1
ATOM 828 N N . LYS A 1 106 ? 42.99712 17.43907 75.47065 1.000 58.57786 106 LYS A N 1
ATOM 829 C CA . LYS A 1 106 ? 43.00623 16.07672 75.98655 1.000 54.30518 106 LYS A CA 1
ATOM 830 C C . LYS A 1 1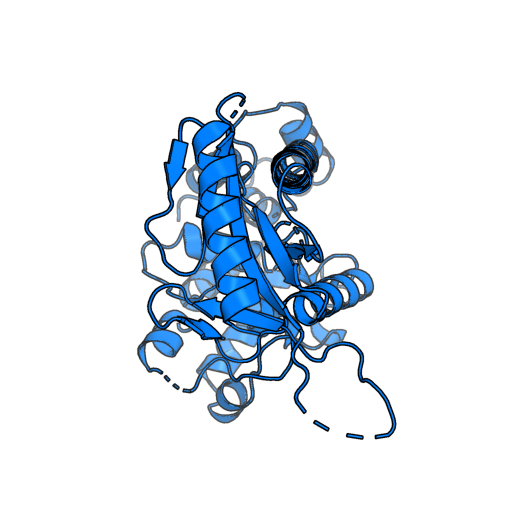06 ? 42.41121 15.10088 74.97727 1.000 46.42781 106 LYS A C 1
ATOM 831 O O . LYS A 1 106 ? 41.22381 15.17010 74.65719 1.000 41.26064 106 LYS A O 1
ATOM 837 N N . ALA A 1 146 ? 36.03566 11.80521 76.46335 1.000 54.19878 146 ALA A N 1
ATOM 838 C CA . ALA A 1 146 ? 36.39581 12.54833 75.26266 1.000 56.45719 146 ALA A CA 1
ATOM 839 C C . ALA A 1 146 ? 35.19740 13.27440 74.65872 1.000 58.55020 146 ALA A C 1
ATOM 840 O O . ALA A 1 146 ? 35.27786 14.45798 74.33830 1.000 57.16791 146 ALA A O 1
ATOM 842 N N . THR A 1 147 ? 34.08118 12.55764 74.50547 1.000 60.78921 147 THR A N 1
ATOM 843 C CA . THR A 1 147 ? 32.90384 13.15112 73.87575 1.000 58.75315 147 THR A CA 1
ATOM 844 C C . THR A 1 147 ? 32.16025 14.07387 74.83578 1.000 48.50593 147 THR A C 1
ATOM 845 O O . THR A 1 147 ? 31.60617 15.09820 74.41655 1.000 48.80672 147 THR A O 1
ATOM 849 N N . ASN A 1 148 ? 32.12547 13.72227 76.12397 1.000 41.68638 148 ASN A N 1
ATOM 850 C CA . ASN A 1 148 ? 31.49203 14.59198 77.11069 1.000 38.52586 148 ASN A CA 1
ATOM 851 C C . ASN A 1 148 ? 32.23558 15.91430 77.25792 1.000 26.60651 148 ASN A C 1
ATOM 852 O O . ASN A 1 148 ? 31.60648 16.95991 77.46507 1.000 20.79596 148 ASN A O 1
ATOM 857 N N . ASP A 1 149 ? 33.56595 15.89022 77.15711 1.000 18.03485 149 ASP A N 1
ATOM 858 C CA . ASP A 1 149 ? 34.32782 17.13405 77.17932 1.000 25.56237 149 ASP A CA 1
ATOM 859 C C . ASP A 1 149 ? 33.99301 18.00627 75.97422 1.000 29.20471 149 ASP A C 1
ATOM 860 O O . ASP A 1 149 ? 33.93026 19.23631 76.08885 1.000 28.38484 149 ASP A O 1
ATOM 865 N N . LEU A 1 150 ? 33.76969 17.38827 74.81160 1.000 24.11968 150 LEU A N 1
ATOM 866 C CA . LEU A 1 150 ? 33.39858 18.14677 73.62051 1.000 20.08470 150 LEU A CA 1
ATOM 867 C C . LEU A 1 150 ? 31.95561 18.63230 73.69452 1.000 19.02927 150 LEU A C 1
ATOM 868 O O . LEU A 1 150 ? 31.64032 19.73233 73.22464 1.000 18.49445 150 LEU A O 1
ATOM 873 N N . LYS A 1 151 ? 31.06679 17.81936 74.26946 1.000 19.13205 151 LYS A N 1
ATOM 874 C CA . LYS A 1 151 ? 29.68484 18.24698 74.46164 1.000 20.29147 151 LYS A CA 1
ATOM 875 C C . LYS A 1 151 ? 29.60781 19.45407 75.38999 1.000 21.12501 151 LYS A C 1
ATOM 876 O O . LYS A 1 151 ? 28.81856 20.37833 75.15818 1.000 22.07933 151 LYS A O 1
ATOM 882 N N . ASN A 1 152 ? 30.42994 19.46639 76.44232 1.000 14.50151 152 ASN A N 1
ATOM 883 C CA . ASN A 1 152 ? 30.45024 20.59869 77.36423 1.000 16.94240 152 ASN A CA 1
ATOM 884 C C . ASN A 1 152 ? 30.93085 21.86745 76.66730 1.000 15.25422 152 ASN A C 1
ATOM 885 O O . ASN A 1 152 ? 30.32430 22.93645 76.80924 1.000 18.85034 152 ASN A O 1
ATOM 890 N N . ASN A 1 153 ? 32.02377 21.76591 75.90465 1.000 12.04303 153 ASN A N 1
ATOM 891 C CA . ASN A 1 153 ? 32.53416 22.92662 75.18122 1.000 15.64380 153 ASN A CA 1
ATOM 892 C C . ASN A 1 153 ? 31.52755 23.44550 74.16439 1.000 14.49928 153 ASN A C 1
ATOM 893 O O . ASN A 1 153 ? 31.44889 24.65698 73.93519 1.000 10.20023 153 ASN A O 1
ATOM 898 N N . ARG A 1 154 ? 30.75197 22.55135 73.54786 1.000 19.61424 154 ARG A N 1
ATOM 899 C CA . ARG A 1 154 ? 29.73593 22.98411 72.59415 1.000 16.78116 154 ARG A CA 1
ATOM 900 C C . ARG A 1 154 ? 28.61267 23.73685 73.29610 1.000 17.77183 154 ARG A C 1
ATOM 901 O O . ARG A 1 154 ? 28.17100 24.79188 72.82673 1.000 20.49798 154 ARG A O 1
ATOM 909 N N . LEU A 1 155 ? 28.14070 23.21099 74.42975 1.000 19.56155 155 LEU A N 1
ATOM 910 C CA . LEU A 1 155 ? 27.07128 23.87894 75.16645 1.000 18.87035 155 LEU A CA 1
ATOM 911 C C . LEU A 1 155 ? 27.54837 25.19432 75.77269 1.000 13.75687 155 LEU A C 1
ATOM 912 O O . LEU A 1 155 ? 26.80897 26.18507 75.77755 1.000 20.08530 155 LEU A O 1
ATOM 917 N N . LEU A 1 156 ? 28.77929 25.22597 76.28883 1.000 13.80754 156 LEU A N 1
ATOM 918 C CA . LEU A 1 156 ? 29.29962 26.46178 76.86585 1.000 16.01255 156 LEU A CA 1
ATOM 919 C C . LEU A 1 156 ? 29.53936 27.51294 75.79133 1.000 13.25722 156 LEU A C 1
ATOM 920 O O . LEU A 1 156 ? 29.32418 28.70797 76.02562 1.000 11.98057 156 LEU A O 1
ATOM 925 N N . SER A 1 157 ? 29.99273 27.08920 74.60953 1.000 10.19972 157 SER A N 1
ATOM 926 C CA . SER A 1 157 ? 30.15431 28.02930 73.50692 1.000 12.31009 157 SER A CA 1
ATOM 927 C C . SER A 1 157 ? 28.80938 28.59481 73.06911 1.000 18.18347 157 SER A C 1
ATOM 928 O O . SER A 1 157 ? 28.71478 29.77440 72.71398 1.000 19.13260 157 SER A O 1
ATOM 931 N N . GLU A 1 158 ? 27.75764 27.77093 73.09346 1.000 19.63458 158 GLU A N 1
ATOM 932 C CA . GLU A 1 158 ? 26.42327 28.25806 72.75318 1.000 22.48091 158 GLU A CA 1
ATOM 933 C C . GLU A 1 158 ? 25.97782 29.35360 73.71109 1.000 19.55617 158 GLU A C 1
ATOM 934 O O . GLU A 1 158 ? 25.46299 30.39379 73.28755 1.000 14.54623 158 GLU A O 1
ATOM 940 N N . GLN A 1 159 ? 26.16844 29.13266 75.01260 1.000 21.16801 159 GLN A N 1
ATOM 941 C CA . GLN A 1 159 ? 25.69058 30.08515 76.00900 1.000 24.83560 159 GLN A CA 1
ATOM 942 C C . GLN A 1 159 ? 26.40562 31.42356 75.87855 1.000 18.80437 159 GLN A C 1
ATOM 943 O O . GLN A 1 159 ? 25.76663 32.48122 75.83560 1.000 22.24226 159 GLN A O 1
ATOM 949 N N . LYS A 1 160 ? 27.73778 31.39405 75.80800 1.000 14.93503 160 LYS A N 1
ATOM 950 C CA . LYS A 1 160 ? 28.50911 32.63055 75.72676 1.000 19.14570 160 LYS A CA 1
ATOM 951 C C . LYS A 1 160 ? 28.23376 33.37225 74.42348 1.000 24.74101 160 LYS A C 1
ATOM 952 O O . LYS A 1 160 ? 27.95641 34.57741 74.43101 1.000 24.58203 160 LYS A O 1
ATOM 958 N N . LEU A 1 161 ? 28.30171 32.66691 73.29167 1.000 24.21572 161 LEU A N 1
ATOM 959 C CA . LEU A 1 161 ? 28.14659 33.33191 72.00126 1.000 24.34738 161 LEU A CA 1
ATOM 960 C C . LEU A 1 161 ? 26.73422 33.87432 71.81764 1.000 26.17602 161 LEU A C 1
ATOM 961 O O . LEU A 1 161 ? 26.55588 34.98542 71.30567 1.000 21.35001 161 LEU A O 1
ATOM 966 N N . SER A 1 162 ? 25.71722 33.11203 72.23101 1.000 33.16326 162 SER A N 1
ATOM 967 C CA . SER A 1 162 ? 24.34931 33.61765 72.16891 1.000 36.50688 162 SER A CA 1
ATOM 968 C C . SER A 1 162 ? 24.14465 34.81604 73.08232 1.000 33.94545 162 SER A C 1
ATOM 969 O O . SER A 1 162 ? 23.23228 35.61596 72.84703 1.000 38.18197 162 SER A O 1
ATOM 972 N N . SER A 1 163 ? 24.97359 34.95680 74.11378 1.000 28.41821 163 SER A N 1
ATOM 973 C CA . SER A 1 163 ? 24.88793 36.08344 75.03008 1.000 35.49019 163 SER A CA 1
ATOM 974 C C . SER A 1 163 ? 25.66298 37.30443 74.55378 1.000 36.44395 163 SER A C 1
ATOM 975 O O . SER A 1 163 ? 25.38568 38.41611 75.01776 1.000 42.74421 163 SER A O 1
ATOM 978 N N . VAL A 1 164 ? 26.61805 37.12948 73.64619 1.000 28.46988 164 VAL A N 1
ATOM 979 C CA . VAL A 1 164 ? 27.43610 38.22902 73.15398 1.000 29.37595 164 VAL A CA 1
ATOM 980 C C . VAL A 1 164 ? 26.90803 38.78000 71.83529 1.000 29.68541 164 VAL A C 1
ATOM 981 O O . VAL A 1 164 ? 26.86076 39.99523 71.64278 1.000 37.48285 164 VAL A O 1
ATOM 985 N N . TYR A 1 165 ? 26.49574 37.90544 70.92455 1.000 22.20919 165 TYR A N 1
ATOM 986 C CA . TYR A 1 165 ? 26.08227 38.29796 69.58477 1.000 25.47462 165 TYR A CA 1
ATOM 987 C C . TYR A 1 165 ? 24.58547 38.07935 69.41993 1.000 26.66423 165 TYR A C 1
ATOM 988 O O . TYR A 1 165 ? 24.08244 36.98044 69.67861 1.000 29.48100 165 TYR A O 1
ATOM 997 N N . GLU A 1 166 ? 23.88094 39.12891 68.98703 1.000 30.42371 166 GLU A N 1
ATOM 998 C CA . GLU A 1 166 ? 22.44173 39.01960 68.76737 1.000 40.58439 166 GLU A CA 1
ATOM 999 C C . GLU A 1 166 ? 22.12551 37.97877 67.70192 1.000 37.49090 166 GLU A C 1
ATOM 1000 O O . GLU A 1 166 ? 21.14579 37.23374 67.82113 1.000 36.32968 166 GLU A O 1
ATOM 1006 N N . ILE A 1 167 ? 22.94283 37.91134 66.65643 1.000 38.52920 167 ILE A N 1
ATOM 1007 C CA . ILE A 1 167 ? 22.78920 36.92820 65.59158 1.000 37.27280 167 ILE A CA 1
ATOM 1008 C C . ILE A 1 167 ? 23.72335 35.76933 65.92159 1.000 34.61638 167 ILE A C 1
ATOM 1009 O O . ILE A 1 167 ? 24.94331 35.87250 65.76543 1.000 36.00355 167 ILE A O 1
ATOM 1014 N N . CYS A 1 168 ? 23.15014 34.65934 66.38382 1.000 33.87496 168 CYS A N 1
ATOM 1015 C CA . CYS A 1 168 ? 23.92153 33.48124 66.77373 1.000 31.74271 168 CYS A CA 1
ATOM 1016 C C . CYS A 1 168 ? 23.11552 32.24345 66.40698 1.000 32.78209 168 CYS A C 1
ATOM 1017 O O . CYS A 1 168 ? 22.05590 31.99450 66.99040 1.000 31.77545 168 CYS A O 1
ATOM 1020 N N . ASP A 1 169 ? 23.61848 31.46877 65.44936 1.000 29.85811 169 ASP A N 1
ATOM 1021 C CA . ASP A 1 169 ? 22.92608 30.29260 64.93364 1.000 31.06569 169 ASP A CA 1
ATOM 1022 C C . ASP A 1 169 ? 23.52021 29.04833 65.58821 1.000 30.45048 169 ASP A C 1
ATOM 1023 O O . ASP A 1 169 ? 24.66293 28.67512 65.30333 1.000 27.08556 169 ASP A O 1
ATOM 1028 N N . ILE A 1 170 ? 22.74206 28.40402 66.45477 1.000 27.37641 170 ILE A N 1
ATOM 1029 C CA . ILE A 1 170 ? 23.15588 27.16865 67.10933 1.000 25.83751 170 ILE A CA 1
ATOM 1030 C C . ILE A 1 170 ? 22.40245 25.96236 66.54805 1.000 28.06443 170 ILE A C 1
ATOM 1031 O O . ILE A 1 170 ? 22.34677 24.91442 67.18876 1.000 26.07585 170 ILE A O 1
ATOM 1036 N N . THR A 1 171 ? 21.83164 26.09041 65.34831 1.000 37.60115 171 THR A N 1
ATOM 1037 C CA . THR A 1 171 ? 20.98464 25.03157 64.80686 1.000 38.93185 171 THR A CA 1
ATOM 1038 C C . THR A 1 171 ? 21.80214 23.86728 64.25879 1.000 38.24128 171 THR A C 1
ATOM 1039 O O . THR A 1 171 ? 21.44290 22.70360 64.47028 1.000 42.14994 171 THR A O 1
ATOM 1043 N N . HIS A 1 172 ? 22.89589 24.15015 63.56218 1.000 37.41826 172 HIS A N 1
ATOM 1044 C CA . HIS A 1 172 ? 23.66850 23.07386 62.95155 1.000 40.42855 172 HIS A CA 1
ATOM 1045 C C . HIS A 1 172 ? 24.49214 22.35245 64.01609 1.000 35.96028 172 HIS A C 1
ATOM 1046 O O . HIS A 1 172 ? 25.15491 23.00765 64.82415 1.000 30.74238 172 HIS A O 1
ATOM 1053 N N . PRO A 1 173 ? 24.47930 21.01864 64.04012 1.000 39.02472 173 PRO A N 1
ATOM 1054 C CA . PRO A 1 173 ? 25.15818 20.28081 65.11463 1.000 37.85113 173 PRO A CA 1
ATOM 1055 C C . PRO A 1 173 ? 26.66960 20.18544 64.97164 1.000 31.16133 173 PRO A C 1
ATOM 1056 O O . PRO A 1 173 ? 27.31245 19.57839 65.83556 1.000 30.88939 173 PRO A O 1
ATOM 1060 N N . LYS A 1 174 ? 27.26462 20.74876 63.92087 1.000 23.91301 174 LYS A N 1
ATOM 1061 C CA . LYS A 1 174 ? 28.71017 20.70810 63.75808 1.000 20.22930 174 LYS A CA 1
ATOM 1062 C C . LYS A 1 174 ? 29.38144 22.06561 63.90259 1.000 19.72129 174 LYS A C 1
ATOM 1063 O O . LYS A 1 174 ? 30.61150 22.11522 64.01350 1.000 25.40620 174 LYS A O 1
ATOM 1069 N N . ALA A 1 175 ? 28.62348 23.15975 63.91061 1.000 14.70113 175 ALA A N 1
ATOM 1070 C CA . ALA A 1 175 ? 29.24015 24.47642 63.97061 1.000 19.42043 175 ALA A CA 1
ATOM 1071 C C . ALA A 1 175 ? 28.24792 25.49232 64.51382 1.000 20.09530 175 ALA A C 1
ATOM 1072 O O . ALA A 1 175 ? 27.03800 25.37748 64.30254 1.000 23.89075 175 ALA A O 1
ATOM 1074 N N . ILE A 1 176 ? 28.78429 26.48608 65.21733 1.000 16.38166 176 ILE A N 1
ATOM 1075 C CA . ILE A 1 176 ? 28.03707 27.66205 65.64653 1.000 18.05044 176 ILE A CA 1
ATOM 1076 C C . ILE A 1 176 ? 28.42001 28.81254 64.72896 1.000 23.38839 176 ILE A C 1
ATOM 1077 O O . ILE A 1 176 ? 29.60874 29.04007 64.47420 1.000 29.50101 176 ILE A O 1
ATOM 1082 N N . LYS A 1 177 ? 27.42373 29.53797 64.22989 1.000 23.94279 177 LYS A N 1
ATOM 1083 C CA . LYS A 1 177 ? 27.65060 30.65820 63.32461 1.000 28.68860 177 LYS A CA 1
ATOM 1084 C C . LYS A 1 177 ? 27.19439 31.94017 64.00354 1.000 23.14371 177 LYS A C 1
ATOM 1085 O O . LYS A 1 177 ? 26.03927 32.04191 64.43052 1.000 22.47998 177 LYS A O 1
ATOM 1091 N N . ILE A 1 178 ? 28.09887 32.91378 64.10167 1.000 15.37178 178 ILE A N 1
ATOM 1092 C CA . ILE A 1 178 ? 27.79160 34.20025 64.70689 1.000 17.05393 178 ILE A CA 1
ATOM 1093 C C . ILE A 1 178 ? 27.99254 35.29121 63.66622 1.000 18.69809 178 ILE A C 1
ATOM 1094 O O . ILE A 1 178 ? 28.67756 35.11018 62.65582 1.000 16.73934 178 ILE A O 1
ATOM 1099 N N . THR A 1 179 ? 27.38724 36.44412 63.93585 1.000 23.10020 179 THR A N 1
ATOM 1100 C CA . THR A 1 179 ? 27.53733 37.62745 63.10019 1.000 26.05802 179 THR A CA 1
ATOM 1101 C C . THR A 1 179 ? 27.95340 38.79016 63.98508 1.000 23.42598 179 THR A C 1
ATOM 1102 O O . THR A 1 179 ? 27.21607 39.17104 64.89993 1.000 30.23515 179 THR A O 1
ATOM 1106 N N . ASN A 1 180 ? 29.13780 39.33521 63.72699 1.000 20.78788 180 ASN A N 1
ATOM 1107 C CA . ASN A 1 180 ? 29.58311 40.56211 64.37966 1.000 23.48454 180 ASN A CA 1
ATOM 1108 C C . ASN A 1 180 ? 28.93682 41.72293 63.63591 1.000 26.41047 180 ASN A C 1
ATOM 1109 O O . ASN A 1 180 ? 29.42059 42.14777 62.58510 1.000 23.67306 180 ASN A O 1
ATOM 1114 N N . LYS A 1 181 ? 27.82466 42.23188 64.17416 1.000 28.62641 181 LYS A N 1
ATOM 1115 C CA . LYS A 1 181 ? 27.09022 43.28843 63.48517 1.000 39.95642 181 LYS A CA 1
ATOM 1116 C C . LYS A 1 181 ? 27.88720 44.58431 63.42141 1.000 50.86508 181 LYS A C 1
ATOM 1117 O O . LYS A 1 181 ? 27.67259 45.39697 62.51443 1.000 56.75982 181 LYS A O 1
ATOM 1123 N N . SER A 1 182 ? 28.80510 44.79622 64.36685 1.000 53.45618 182 SER A N 1
ATOM 1124 C CA . SER A 1 182 ? 29.63993 45.99120 64.32650 1.000 54.35735 182 SER A CA 1
ATOM 1125 C C . SER A 1 182 ? 30.61870 45.95383 63.15978 1.000 53.43506 182 SER A C 1
ATOM 1126 O O . SER A 1 182 ? 30.94260 47.00270 62.59092 1.000 54.97737 182 SER A O 1
ATOM 1137 N N . GLY A 1 184 ? 30.27607 43.55014 60.50962 1.000 31.52093 184 GLY A N 1
ATOM 1138 C CA . GLY A 1 184 ? 29.65923 42.94286 59.34599 1.000 28.43247 184 GLY A CA 1
ATOM 1139 C C . GLY A 1 184 ? 30.36168 41.69617 58.85704 1.000 35.43297 184 GLY A C 1
ATOM 1140 O O . GLY A 1 184 ? 30.40799 41.45262 57.64664 1.000 40.63913 184 GLY A O 1
ATOM 1141 N N . ARG A 1 185 ? 30.91342 40.89787 59.76820 1.000 32.17988 185 ARG A N 1
ATOM 1142 C CA . ARG A 1 185 ? 31.64317 39.68775 59.42565 1.000 31.91126 185 ARG A CA 1
ATOM 1143 C C . ARG A 1 185 ? 31.02670 38.49005 60.13591 1.000 29.18328 185 ARG A C 1
ATOM 1144 O O . ARG A 1 185 ? 30.46230 38.61631 61.22724 1.000 25.79346 185 ARG A O 1
ATOM 1152 N N . ASP A 1 186 ? 31.14282 37.32385 59.50791 1.000 26.97163 186 ASP A N 1
ATOM 1153 C CA . ASP A 1 186 ? 30.64093 36.07744 60.06422 1.000 22.00125 186 ASP A CA 1
ATOM 1154 C C . ASP A 1 186 ? 31.79722 35.19029 60.50589 1.000 21.37628 186 ASP A C 1
ATOM 1155 O O . ASP A 1 186 ? 32.87478 35.19578 59.90433 1.000 20.67254 186 ASP A O 1
ATOM 1160 N N . VAL A 1 187 ? 31.56169 34.43177 61.57346 1.000 20.68257 187 VAL A N 1
ATOM 1161 C CA . VAL A 1 187 ? 32.53405 33.48210 62.10226 1.000 9.75580 187 VAL A CA 1
ATOM 1162 C C . VAL A 1 187 ? 31.80617 32.18420 62.42230 1.000 13.60510 187 VAL A C 1
ATOM 1163 O O . VAL A 1 187 ? 30.76377 32.19827 63.08568 1.000 22.73144 187 VAL A O 1
ATOM 1167 N N . ASP A 1 188 ? 32.34713 31.06719 61.94844 1.000 15.50196 188 ASP A N 1
ATOM 1168 C CA . ASP A 1 188 ? 31.86378 29.74550 62.32025 1.000 16.88577 188 ASP A CA 1
ATOM 1169 C C . ASP A 1 188 ? 32.78416 29.15558 63.37976 1.000 17.18866 188 ASP A C 1
ATOM 1170 O O . ASP A 1 188 ? 34.00800 29.29542 63.29995 1.000 15.70226 188 ASP A O 1
ATOM 1175 N N . ILE A 1 189 ? 32.18971 28.50445 64.37563 1.000 15.88438 189 ILE A N 1
ATOM 1176 C CA . ILE A 1 189 ? 32.91871 27.96249 65.51728 1.000 15.58545 189 ILE A CA 1
ATOM 1177 C C . ILE A 1 189 ? 32.70237 26.45589 65.53954 1.000 14.09861 189 ILE A C 1
ATOM 1178 O O . ILE A 1 189 ? 31.56010 25.98962 65.62822 1.000 14.96309 189 ILE A O 1
ATOM 1183 N N . VAL A 1 190 ? 33.79478 25.69880 65.47233 1.000 14.37297 190 VAL A N 1
ATOM 1184 C CA . VAL A 1 190 ? 33.75187 24.24518 65.36771 1.000 16.56903 190 VAL A CA 1
ATOM 1185 C C . VAL A 1 190 ? 34.43692 23.64194 66.58778 1.000 14.84197 190 VAL A C 1
ATOM 1186 O O . VAL A 1 190 ? 35.52841 24.07699 66.97244 1.000 20.43858 190 VAL A O 1
ATOM 1190 N N . ILE A 1 191 ? 33.79789 22.63818 67.18669 1.000 13.61986 191 ILE A N 1
ATOM 1191 C CA . ILE A 1 191 ? 34.30868 21.95057 68.36832 1.000 7.24708 191 ILE A CA 1
ATOM 1192 C C . ILE A 1 191 ? 34.96368 20.65047 67.92287 1.000 13.37052 191 ILE A C 1
ATOM 1193 O O . ILE A 1 191 ? 34.35109 19.85863 67.19604 1.000 17.92888 191 ILE A O 1
ATOM 1198 N N . ALA A 1 192 ? 36.20052 20.41846 68.36096 1.000 8.94527 192 ALA A N 1
ATOM 1199 C CA . ALA A 1 192 ? 36.94810 19.24869 67.91896 1.000 15.68401 192 ALA A CA 1
ATOM 1200 C C . ALA A 1 192 ? 37.95394 18.84411 68.99124 1.000 21.00899 192 ALA A C 1
ATOM 1201 O O . ALA A 1 192 ? 38.10642 19.51172 70.01868 1.000 22.13482 192 ALA A O 1
ATOM 1203 N N . ASN A 1 193 ? 38.63660 17.72559 68.74189 1.000 22.41069 193 ASN A N 1
ATOM 1204 C CA . ASN A 1 193 ? 39.76708 17.29091 69.55033 1.000 22.88002 193 ASN A CA 1
ATOM 1205 C C . ASN A 1 193 ? 40.79824 16.63898 68.63673 1.000 18.37018 193 ASN A C 1
ATOM 1206 O O . ASN A 1 193 ? 40.52490 16.33453 67.47265 1.000 19.66717 193 ASN A O 1
ATOM 1211 N N . TRP A 1 194 ? 41.99746 16.42994 69.17415 1.000 18.51587 194 TRP A N 1
ATOM 1212 C CA . TRP A 1 194 ? 43.08029 15.82808 68.40842 1.000 23.43208 194 TRP A CA 1
ATOM 1213 C C . TRP A 1 194 ? 42.89436 14.32015 68.29678 1.000 25.31494 194 TRP A C 1
ATOM 1214 O O . TRP A 1 194 ? 42.46124 13.66046 69.24515 1.000 29.15163 194 TRP A O 1
ATOM 1225 N N . TYR A 1 195 ? 43.23018 13.77728 67.12862 1.000 36.02532 195 TYR A N 1
ATOM 1226 C CA . TYR A 1 195 ? 43.20052 12.33345 66.93280 1.000 38.67972 195 TYR A CA 1
ATOM 1227 C C . TYR A 1 195 ? 44.32680 11.68183 67.72744 1.000 46.38394 195 TYR A C 1
ATOM 1228 O O . TYR A 1 195 ? 45.49667 12.05017 67.58168 1.000 42.72556 195 TYR A O 1
ATOM 1237 N N . ASP A 1 196 ? 43.97270 10.70820 68.57358 1.000 57.45277 196 ASP A N 1
ATOM 1238 C CA . ASP A 1 196 ? 44.92023 10.12965 69.52071 1.000 68.94174 196 ASP A CA 1
ATOM 1239 C C . ASP A 1 196 ? 45.00832 8.61050 69.40260 1.000 73.41371 196 ASP A C 1
ATOM 1240 O O . ASP A 1 196 ? 45.49032 7.95049 70.32894 1.000 74.07029 196 ASP A O 1
ATOM 1245 N N . ASP A 1 197 ? 44.55859 8.03917 68.29054 1.000 76.85964 197 ASP A N 1
ATOM 1246 C CA . ASP A 1 197 ? 44.62937 6.59307 68.10532 1.000 80.14900 197 ASP A CA 1
ATOM 1247 C C . ASP A 1 197 ? 45.83395 6.20877 67.25149 1.000 79.50201 197 ASP A C 1
ATOM 1248 O O . ASP A 1 197 ? 46.82966 6.93156 67.20365 1.000 78.50628 197 ASP A O 1
ATOM 1253 N N . ASN A 1 204 ? 57.64866 4.71023 67.33883 1.000 65.28712 204 ASN A N 1
ATOM 1254 C CA . ASN A 1 204 ? 57.33341 5.10370 68.70763 1.000 66.02094 204 ASN A CA 1
ATOM 1255 C C . ASN A 1 204 ? 57.54112 6.59883 68.91957 1.000 60.52341 204 ASN A C 1
ATOM 1256 O O . ASN A 1 204 ? 58.40912 7.01247 69.68798 1.000 59.62849 204 ASN A O 1
ATOM 1261 N N . ARG A 1 205 ? 56.73760 7.40517 68.23089 1.000 57.25463 205 ARG A N 1
ATOM 1262 C CA . ARG A 1 205 ? 56.78943 8.85086 68.38610 1.000 54.62589 205 ARG A CA 1
ATOM 1263 C C . ARG A 1 205 ? 55.46456 9.43985 67.92989 1.000 60.34080 205 ARG A C 1
ATOM 1264 O O . ARG A 1 205 ? 54.75655 8.84937 67.10988 1.000 64.66371 205 ARG A O 1
ATOM 1272 N N . GLN A 1 206 ? 55.13945 10.60799 68.47501 1.000 62.77932 206 GLN A N 1
ATOM 1273 C CA . GLN A 1 206 ? 53.94870 11.34034 68.06607 1.000 65.58547 206 GLN A CA 1
ATOM 1274 C C . GLN A 1 206 ? 54.20424 12.01103 66.72195 1.000 60.55443 206 GLN A C 1
ATOM 1275 O O . GLN A 1 206 ? 55.08620 12.86933 66.60927 1.000 60.79653 206 GLN A O 1
ATOM 1281 N N . ILE A 1 207 ? 53.44167 11.61676 65.69959 1.000 56.42388 207 ILE A N 1
ATOM 1282 C CA . ILE A 1 207 ? 53.54193 12.30366 64.41762 1.000 53.02575 207 ILE A CA 1
ATOM 1283 C C . ILE A 1 207 ? 52.85627 13.66346 64.51315 1.000 44.36908 207 ILE A C 1
ATOM 1284 O O . ILE A 1 207 ? 52.02152 13.91705 65.39029 1.000 45.15620 207 ILE A O 1
ATOM 1289 N N . GLU A 1 208 ? 53.22029 14.55653 63.59272 1.000 34.99017 208 GLU A N 1
ATOM 1290 C CA . GLU A 1 208 ? 52.79760 15.94842 63.71627 1.000 27.47540 208 GLU A CA 1
ATOM 1291 C C . GLU A 1 208 ? 51.33174 16.12615 63.33558 1.000 23.58555 208 GLU A C 1
ATOM 1292 O O . GLU A 1 208 ? 50.51224 16.55179 64.15731 1.000 20.12692 208 GLU A O 1
ATOM 1298 N N . TYR A 1 209 ? 50.97897 15.81234 62.09000 1.000 24.38332 209 TYR A N 1
ATOM 1299 C CA . TYR A 1 209 ? 49.61946 16.05394 61.60221 1.000 22.04980 209 TYR A CA 1
ATOM 1300 C C . TYR A 1 209 ? 48.77431 14.78992 61.76505 1.000 23.54005 209 TYR A C 1
ATOM 1301 O O . TYR A 1 209 ? 48.39561 14.11416 60.80656 1.000 23.24349 209 TYR A O 1
ATOM 1310 N N . ARG A 1 210 ? 48.47580 14.47947 63.02630 1.000 23.41690 210 ARG A N 1
ATOM 1311 C CA . ARG A 1 210 ? 47.61587 13.34617 63.33455 1.000 22.66664 210 ARG A CA 1
ATOM 1312 C C . ARG A 1 210 ? 46.14908 13.62639 63.04137 1.000 23.90372 210 ARG A C 1
ATOM 1313 O O . ARG A 1 210 ? 45.34351 12.68948 63.04704 1.000 27.25889 210 ARG A O 1
ATOM 1321 N N . GLY A 1 211 ? 45.78765 14.87901 62.77859 1.000 16.44059 211 GLY A N 1
ATOM 1322 C CA . GLY A 1 211 ? 44.43604 15.22540 62.39979 1.000 17.36238 211 GLY A CA 1
ATOM 1323 C C . GLY A 1 211 ? 43.55621 15.58405 63.58399 1.000 20.21977 211 GLY A C 1
ATOM 1324 O O . GLY A 1 211 ? 43.90463 15.39903 64.75205 1.000 16.52192 211 GLY A O 1
ATOM 1325 N N . ILE A 1 212 ? 42.38195 16.11992 63.25993 1.000 17.10412 212 ILE A N 1
ATOM 1326 C CA . ILE A 1 212 ? 41.37908 16.46370 64.25497 1.000 16.02428 212 ILE A CA 1
ATOM 1327 C C . ILE A 1 212 ? 40.11897 15.66063 63.96963 1.000 21.36152 212 ILE A C 1
ATOM 1328 O O . ILE A 1 212 ? 39.93128 15.10858 62.88171 1.000 22.41019 212 ILE A O 1
ATOM 1333 N N . GLN A 1 213 ? 39.25007 15.59848 64.97486 1.000 20.31858 213 GLN A N 1
ATOM 1334 C CA . GLN A 1 213 ? 37.97082 14.90920 64.87296 1.000 23.74270 213 GLN A CA 1
ATOM 1335 C C . GLN A 1 213 ? 36.87758 15.87477 65.30269 1.000 21.29476 213 GLN A C 1
ATOM 1336 O O . GLN A 1 213 ? 36.85612 16.31912 66.45576 1.000 18.38231 213 GLN A O 1
ATOM 1342 N N . ILE A 1 214 ? 35.98162 16.20287 64.37663 1.000 21.75940 214 ILE A N 1
ATOM 1343 C CA . ILE A 1 214 ? 34.94758 17.20055 64.62209 1.000 22.57224 214 ILE A CA 1
ATOM 1344 C C . ILE A 1 214 ? 33.86968 16.60610 65.51476 1.000 24.57260 214 ILE A C 1
ATOM 1345 O O . ILE A 1 214 ? 33.43226 15.46664 65.31424 1.000 28.21255 214 ILE A O 1
ATOM 1350 N N . TYR A 1 215 ? 33.43356 17.37684 66.50733 1.000 26.81045 215 TYR A N 1
ATOM 1351 C CA . TYR A 1 215 ? 32.35498 16.93465 67.37779 1.000 22.41104 215 TYR A CA 1
ATOM 1352 C C . TYR A 1 215 ? 31.01541 17.09289 66.67147 1.000 24.34433 215 TYR A C 1
ATOM 1353 O O . TYR A 1 215 ? 30.73421 18.13758 66.07556 1.000 25.99421 215 TYR A O 1
ATOM 1362 N N . ASN A 1 216 ? 30.19051 16.05402 66.74251 1.000 23.55172 216 ASN A N 1
ATOM 1363 C CA . ASN A 1 216 ? 28.87060 16.04051 66.12348 1.000 27.23489 216 ASN A CA 1
ATOM 1364 C C . ASN A 1 216 ? 27.83049 16.07054 67.23676 1.000 34.42513 216 ASN A C 1
ATOM 1365 O O . ASN A 1 216 ? 27.62067 15.06561 67.92473 1.000 35.27823 216 ASN A O 1
ATOM 1370 N N . LYS A 1 217 ? 27.18422 17.22629 67.41112 1.000 27.06529 217 LYS A N 1
ATOM 1371 C CA . LYS A 1 217 ? 26.17369 17.36645 68.45453 1.000 25.83459 217 LYS A CA 1
ATOM 1372 C C . LYS A 1 217 ? 24.99269 16.43424 68.22075 1.000 26.83622 217 LYS A C 1
ATOM 1373 O O . LYS A 1 217 ? 24.37931 15.95410 69.18095 1.000 27.87358 217 LYS A O 1
ATOM 1379 N N . ARG A 1 218 ? 24.67173 16.15423 66.95647 1.000 29.46807 218 ARG A N 1
ATOM 1380 C CA . ARG A 1 218 ? 23.50196 15.33909 66.64597 1.000 38.38523 218 ARG A CA 1
ATOM 1381 C C . ARG A 1 218 ? 23.70105 13.88838 67.06932 1.000 39.62373 218 ARG A C 1
ATOM 1382 O O . ARG A 1 218 ? 22.78879 13.26965 67.63045 1.000 35.17376 218 ARG A O 1
ATOM 1390 N N . SER A 1 219 ? 24.88279 13.32875 66.81462 1.000 38.40337 219 SER A N 1
ATOM 1391 C CA . SER A 1 219 ? 25.16662 11.94465 67.16467 1.000 40.50231 219 SER A CA 1
ATOM 1392 C C . SER A 1 219 ? 25.93279 11.79794 68.47228 1.000 39.97113 219 SER A C 1
ATOM 1393 O O . SER A 1 219 ? 26.14104 10.66579 68.92116 1.000 43.37944 219 SER A O 1
ATOM 1396 N N . ASN A 1 220 ? 26.35648 12.90356 69.08694 1.000 41.69874 220 ASN A N 1
ATOM 1397 C CA . ASN A 1 220 ? 27.16379 12.89724 70.30747 1.000 44.43679 220 ASN A CA 1
ATOM 1398 C C . ASN A 1 220 ? 28.47667 12.13588 70.12580 1.000 47.39556 220 ASN A C 1
ATOM 1399 O O . ASN A 1 220 ? 29.11720 11.74324 71.10623 1.000 48.18337 220 ASN A O 1
ATOM 1404 N N . THR A 1 221 ? 28.89546 11.92055 68.88470 1.000 49.95465 221 THR A N 1
ATOM 1405 C CA . THR A 1 221 ? 30.14106 11.23900 68.57238 1.000 52.17584 221 THR A CA 1
ATOM 1406 C C . THR A 1 221 ? 31.13853 12.23728 67.99514 1.000 52.03739 221 THR A C 1
ATOM 1407 O O . THR A 1 221 ? 30.87230 13.43841 67.89523 1.000 49.04150 221 THR A O 1
ATOM 1411 N N . ILE A 1 222 ? 32.30234 11.72254 67.61213 1.000 57.19220 222 ILE A N 1
ATOM 1412 C CA . ILE A 1 222 ? 33.35584 12.51047 66.98622 1.000 61.15346 222 ILE A CA 1
ATOM 1413 C C . ILE A 1 222 ? 33.44766 12.09950 65.52386 1.000 62.57700 222 ILE A C 1
ATOM 1414 O O . ILE A 1 222 ? 33.45542 10.90327 65.20772 1.000 64.37603 222 ILE A O 1
ATOM 1419 N N . GLU A 1 223 ? 33.49346 13.08767 64.63308 1.000 65.03245 223 GLU A N 1
ATOM 1420 C CA . GLU A 1 223 ? 33.58640 12.80206 63.21040 1.000 65.11934 223 GLU A CA 1
ATOM 1421 C C . GLU A 1 223 ? 34.95592 12.21333 62.87694 1.000 61.03132 223 GLU A C 1
ATOM 1422 O O . GLU A 1 223 ? 35.89482 12.25031 63.67707 1.000 62.17132 223 GLU A O 1
ATOM 1428 N N . ASN A 1 224 ? 35.06401 11.66048 61.67250 1.000 59.04141 224 ASN A N 1
ATOM 1429 C CA . ASN A 1 224 ? 36.31200 11.04093 61.26151 1.000 57.93426 224 ASN A CA 1
ATOM 1430 C C . ASN A 1 224 ? 37.39909 12.09570 61.05235 1.000 45.56991 224 ASN A C 1
ATOM 1431 O O . ASN A 1 224 ? 37.15820 13.30579 61.09173 1.000 47.96479 224 ASN A O 1
ATOM 1436 N N . ARG A 1 225 ? 38.61286 11.60433 60.81540 1.000 36.45153 225 ARG A N 1
ATOM 1437 C CA . ARG A 1 225 ? 39.79603 12.45311 60.76600 1.000 35.14214 225 ARG A CA 1
ATOM 1438 C C . ARG A 1 225 ? 39.69768 13.50464 59.66741 1.000 35.29203 225 ARG A C 1
ATOM 1439 O O . ARG A 1 225 ? 39.29310 13.21696 58.53769 1.000 40.60269 225 ARG A O 1
ATOM 1447 N N . ASP A 1 226 ? 40.08032 14.73248 60.01297 1.000 29.15425 226 ASP A N 1
ATOM 1448 C CA . ASP A 1 226 ? 40.28686 15.80710 59.05504 1.000 29.69064 226 ASP A CA 1
ATOM 1449 C C . ASP A 1 226 ? 41.66734 16.40230 59.28837 1.000 27.70820 226 ASP A C 1
ATOM 1450 O O . ASP A 1 226 ? 42.20643 16.33740 60.39660 1.000 23.72113 226 ASP A O 1
ATOM 1455 N N . PHE A 1 227 ? 42.24118 16.97887 58.23442 1.000 18.58378 227 PHE A N 1
ATOM 1456 C CA . PHE A 1 227 ? 43.61013 17.49389 58.26295 1.000 18.47858 227 PHE A CA 1
ATOM 1457 C C . PHE A 1 227 ? 43.63615 18.91030 57.70190 1.000 24.25578 227 PHE A C 1
ATOM 1458 O O . PHE A 1 227 ? 44.20118 19.15948 56.63032 1.000 29.22645 227 PHE A O 1
ATOM 1466 N N . PRO A 1 228 ? 43.04514 19.87395 58.41438 1.000 16.68292 228 PRO A N 1
ATOM 1467 C CA . PRO A 1 228 ? 42.97017 21.23776 57.87570 1.000 12.38729 228 PRO A CA 1
ATOM 1468 C C . PRO A 1 228 ? 44.29332 21.98255 57.95566 1.000 14.99301 228 PRO A C 1
ATOM 1469 O O . PRO A 1 228 ? 44.61823 22.77481 57.06646 1.000 21.93979 228 PRO A O 1
ATOM 1473 N N . PHE A 1 229 ? 45.06533 21.73825 59.01588 1.000 18.87784 229 PHE A N 1
ATOM 1474 C CA . PHE A 1 229 ? 46.32465 22.45544 59.18875 1.000 19.82568 229 PHE A CA 1
ATOM 1475 C C . PHE A 1 229 ? 47.38391 21.94447 58.22321 1.000 20.74624 229 PHE A C 1
ATOM 1476 O O . PHE A 1 229 ? 48.19239 22.72653 57.70862 1.000 16.91172 229 PHE A O 1
ATOM 1484 N N . LEU A 1 230 ? 47.39620 20.63318 57.96938 1.000 26.29254 230 LEU A N 1
ATOM 1485 C CA . LEU A 1 230 ? 48.29821 20.07985 56.96534 1.000 20.18634 230 LEU A CA 1
ATOM 1486 C C . LEU A 1 230 ? 47.95193 20.59846 55.57692 1.000 17.50373 230 LEU A C 1
ATOM 1487 O O . LEU A 1 230 ? 48.84577 20.91122 54.78178 1.000 18.88790 230 LEU A O 1
ATOM 1492 N N . SER A 1 231 ? 46.65590 20.70057 55.27019 1.000 18.31920 231 SER A N 1
ATOM 1493 C CA . SER A 1 231 ? 46.23861 21.23687 53.97943 1.000 18.97760 231 SER A CA 1
ATOM 1494 C C . SER A 1 231 ? 46.65950 22.69270 53.82755 1.000 17.75750 231 SER A C 1
ATOM 1495 O O . SER A 1 231 ? 47.16272 23.09506 52.77210 1.000 17.44674 231 SER A O 1
ATOM 1498 N N . ILE A 1 232 ? 46.46302 23.49427 54.87616 1.000 18.53520 232 ILE A N 1
ATOM 1499 C CA . ILE A 1 232 ? 46.85162 24.90243 54.83606 1.000 17.21525 232 ILE A CA 1
ATOM 1500 C C . ILE A 1 232 ? 48.35186 25.03488 54.61054 1.000 20.12153 232 ILE A C 1
ATOM 1501 O O . ILE A 1 232 ? 48.80504 25.80074 53.75197 1.000 25.09390 232 ILE A O 1
ATOM 1506 N N . GLN A 1 233 ? 49.14462 24.28449 55.37850 1.000 17.13855 233 GLN A N 1
ATOM 1507 C CA . GLN A 1 233 ? 50.59552 24.41454 55.29682 1.000 16.01110 233 GLN A CA 1
ATOM 1508 C C . GLN A 1 233 ? 51.11925 23.96198 53.93757 1.000 16.57957 233 GLN A C 1
ATOM 1509 O O . GLN A 1 233 ? 52.06457 24.55380 53.40421 1.000 17.42920 233 GLN A O 1
ATOM 1515 N N . ARG A 1 234 ? 50.51091 22.92639 53.35336 1.000 14.47662 234 ARG A N 1
ATOM 1516 C CA . ARG A 1 234 ? 50.96322 22.45194 52.04821 1.000 13.74516 234 ARG A CA 1
ATOM 1517 C C . ARG A 1 234 ? 50.61240 23.43846 50.93845 1.000 16.86047 234 ARG A C 1
ATOM 1518 O O . ARG A 1 234 ? 51.40292 23.63497 50.00794 1.000 13.24475 234 ARG A O 1
ATOM 1526 N N . ILE A 1 235 ? 49.43970 24.07238 51.01884 1.000 14.86410 235 ILE A N 1
ATOM 1527 C CA . ILE A 1 235 ? 49.05313 25.04755 50.00267 1.000 14.71065 235 ILE A CA 1
ATOM 1528 C C . ILE A 1 235 ? 49.95042 26.27812 50.07515 1.000 18.07514 235 ILE A C 1
ATOM 1529 O O . ILE A 1 235 ? 50.43171 26.77671 49.05061 1.000 18.72556 235 ILE A O 1
ATOM 1534 N N . ASN A 1 236 ? 50.18982 26.78582 51.28826 1.000 16.16529 236 ASN A N 1
ATOM 1535 C CA . ASN A 1 236 ? 51.03363 27.96703 51.44451 1.000 15.96321 236 ASN A CA 1
ATOM 1536 C C . ASN A 1 236 ? 52.47590 27.69125 51.04275 1.000 13.41826 236 ASN A C 1
ATOM 1537 O O . ASN A 1 236 ? 53.14260 28.57108 50.48594 1.000 17.51373 236 ASN A O 1
ATOM 1542 N N . LYS A 1 237 ? 52.97222 26.48274 51.30760 1.000 18.74969 237 LYS A N 1
ATOM 1543 C CA . LYS A 1 237 ? 54.36271 26.17432 50.99469 1.000 21.78473 237 LYS A CA 1
ATOM 1544 C C . LYS A 1 237 ? 54.57529 26.07721 49.48841 1.000 20.55764 237 LYS A C 1
ATOM 1545 O O . LYS A 1 237 ? 55.51128 26.67479 48.94427 1.000 14.19469 237 LYS A O 1
ATOM 1551 N N . ARG A 1 238 ? 53.70439 25.33949 48.79429 1.000 16.12900 238 ARG A N 1
ATOM 1552 C CA . ARG A 1 238 ? 53.84984 25.19462 47.34981 1.000 18.97457 238 ARG A CA 1
ATOM 1553 C C . ARG A 1 238 ? 53.60437 26.51087 46.62476 1.000 24.87621 238 ARG A C 1
ATOM 1554 O O . ARG A 1 238 ? 54.23445 26.77681 45.59512 1.000 19.96470 238 ARG A O 1
ATOM 1562 N N . SER A 1 239 ? 52.69306 27.34005 47.13641 1.000 19.71943 239 SER A N 1
ATOM 1563 C CA . SER A 1 239 ? 52.49357 28.65801 46.54766 1.000 19.67239 239 SER A CA 1
ATOM 1564 C C . SER A 1 239 ? 53.72137 29.53330 46.75477 1.000 20.48350 239 SER A C 1
ATOM 1565 O O . SER A 1 239 ? 54.08015 30.32850 45.88027 1.000 14.36775 239 SER A O 1
ATOM 1568 N N . SER A 1 240 ? 54.38432 29.39041 47.90378 1.000 21.41953 240 SER A N 1
ATOM 1569 C CA . SER A 1 240 ? 55.62859 30.11480 48.13551 1.000 20.24843 240 SER A CA 1
ATOM 1570 C C . SER A 1 240 ? 56.71620 29.66293 47.16761 1.000 19.45245 240 SER A C 1
ATOM 1571 O O . SER A 1 240 ? 57.50225 30.48506 46.68091 1.000 18.90284 240 SER A O 1
ATOM 1574 N N . GLU A 1 241 ? 56.77051 28.35853 46.86915 1.000 22.07091 241 GLU A N 1
ATOM 1575 C CA . GLU A 1 241 ? 57.75406 27.85220 45.91374 1.000 26.30529 241 GLU A CA 1
ATOM 1576 C C . GLU A 1 241 ? 57.52727 28.41550 44.51779 1.000 29.08477 241 GLU A C 1
ATOM 1577 O O . GLU A 1 241 ? 58.47981 28.55772 43.74178 1.000 29.01078 241 GLU A O 1
ATOM 1583 N N . THR A 1 242 ? 56.27825 28.72740 44.17490 1.000 23.82191 242 THR A N 1
ATOM 1584 C CA . THR A 1 242 ? 55.92989 29.20218 42.84348 1.000 16.76121 242 THR A CA 1
ATOM 1585 C C . THR A 1 242 ? 55.59977 30.69005 42.82865 1.000 14.15879 242 THR A C 1
ATOM 1586 O O . THR A 1 242 ? 54.99785 31.17623 41.86711 1.000 15.69448 242 THR A O 1
ATOM 1590 N N . LYS A 1 243 ? 55.98180 31.41654 43.87846 1.000 17.34076 243 LYS A N 1
ATOM 1591 C CA . LYS A 1 243 ? 55.77733 32.86222 43.97176 1.000 21.78107 243 LYS A CA 1
ATOM 1592 C C . LYS A 1 243 ? 54.30974 33.23756 43.76685 1.000 20.72354 243 LYS A C 1
ATOM 1593 O O . LYS A 1 243 ? 53.97376 34.16110 43.02235 1.000 18.69492 243 LYS A O 1
ATOM 1599 N N . GLY A 1 244 ? 53.42812 32.50700 44.44547 1.000 18.32584 244 GLY A N 1
ATOM 1600 C CA . GLY A 1 244 ? 52.01565 32.81726 44.45293 1.000 16.23430 244 GLY A CA 1
ATOM 1601 C C . GLY A 1 244 ? 51.20649 32.24423 43.31016 1.000 9.67700 244 GLY A C 1
ATOM 1602 O O . GLY A 1 244 ? 49.99197 32.47544 43.26147 1.000 7.88781 244 GLY A O 1
ATOM 1603 N N . ARG A 1 245 ? 51.82814 31.49406 42.39771 1.000 13.74030 245 ARG A N 1
ATOM 1604 C CA . ARG A 1 245 ? 51.11158 31.03125 41.21123 1.000 15.90132 245 ARG A CA 1
ATOM 1605 C C . ARG A 1 245 ? 50.04871 29.99033 41.54702 1.000 11.91323 245 ARG A C 1
ATOM 1606 O O . ARG A 1 245 ? 48.99275 29.95947 40.90327 1.000 14.46841 245 ARG A O 1
ATOM 1614 N N . LEU A 1 246 ? 50.30206 29.13274 42.53889 1.000 8.91809 246 LEU A N 1
ATOM 1615 C CA . LEU A 1 246 ? 49.30364 28.13794 42.92210 1.000 9.92914 246 LEU A CA 1
ATOM 1616 C C . LEU A 1 246 ? 48.01904 28.80033 43.40681 1.000 10.12782 246 LEU A C 1
ATOM 1617 O O . LEU A 1 246 ? 46.91550 28.34475 43.08437 1.000 12.04103 246 LEU A O 1
ATOM 1622 N N . LYS A 1 247 ? 48.14028 29.88061 44.18053 1.000 10.86948 247 LYS A N 1
ATOM 1623 C CA . LYS A 1 247 ? 46.94837 30.54600 44.69379 1.000 4.54374 247 LYS A CA 1
ATOM 1624 C C . LYS A 1 247 ? 46.20691 31.30043 43.59887 1.000 8.71833 247 LYS A C 1
ATOM 1625 O O . LYS A 1 247 ? 44.97486 31.38901 43.64175 1.000 13.15348 247 LYS A O 1
ATOM 1631 N N . LYS A 1 248 ? 46.92804 31.84637 42.61492 1.000 5.67985 248 LYS A N 1
ATOM 1632 C CA . LYS A 1 248 ? 46.26114 32.47742 41.47989 1.000 9.66874 248 LYS A CA 1
ATOM 1633 C C . LYS A 1 248 ? 45.34911 31.48778 40.76531 1.000 11.37245 248 LYS A C 1
ATOM 1634 O O . LYS A 1 248 ? 44.20087 31.80779 40.43698 1.000 13.75965 248 LYS A O 1
ATOM 1648 N N . ILE A 1 250 ? 44.05215 28.69004 41.99051 1.000 13.84108 250 ILE A N 1
ATOM 1649 C CA . ILE A 1 250 ? 42.95940 28.29728 42.87911 1.000 12.24426 250 ILE A CA 1
ATOM 1650 C C . ILE A 1 250 ? 41.86439 29.35720 42.87736 1.000 9.97145 250 ILE A C 1
ATOM 1651 O O . ILE A 1 250 ? 40.68741 29.05800 42.64072 1.000 6.72007 250 ILE A O 1
ATOM 1656 N N . ARG A 1 251 ? 42.23754 30.61419 43.14141 1.000 13.50491 251 ARG A N 1
ATOM 1657 C CA . ARG A 1 251 ? 41.25777 31.69767 43.15508 1.000 14.53398 251 ARG A CA 1
ATOM 1658 C C . ARG A 1 251 ? 40.58534 31.86382 41.79857 1.000 14.86629 251 ARG A C 1
ATOM 1659 O O . ARG A 1 251 ? 39.39752 32.20302 41.72964 1.000 12.37878 251 ARG A O 1
ATOM 1667 N N . PHE A 1 252 ? 41.32553 31.62377 40.71461 1.000 15.01310 252 PHE A N 1
ATOM 1668 C CA . PHE A 1 252 ? 40.75803 31.72807 39.37416 1.000 11.86809 252 PHE A CA 1
ATOM 1669 C C . PHE A 1 252 ? 39.63528 30.71679 39.17347 1.000 15.80022 252 PHE A C 1
ATOM 1670 O O . PHE A 1 252 ? 38.52790 31.07433 38.75306 1.000 12.40827 252 PHE A O 1
ATOM 1678 N N . LEU A 1 253 ? 39.90375 29.44388 39.47759 1.000 13.89599 253 LEU A N 1
ATOM 1679 C CA . LEU A 1 253 ? 38.88665 28.41040 39.30849 1.000 18.01714 253 LEU A CA 1
ATOM 1680 C C . LEU A 1 253 ? 37.67396 28.67411 40.19162 1.000 16.35304 253 LEU A C 1
ATOM 1681 O O . LEU A 1 253 ? 36.53066 28.47210 39.76505 1.000 17.58589 253 LEU A O 1
ATOM 1686 N N . LYS A 1 254 ? 37.90267 29.12260 41.42844 1.000 11.73730 254 LYS A N 1
ATOM 1687 C CA . LYS A 1 254 ? 36.78649 29.41314 42.32242 1.000 15.06826 254 LYS A CA 1
ATOM 1688 C C . LYS A 1 254 ? 35.93129 30.55683 41.79337 1.000 13.99997 254 LYS A C 1
ATOM 1689 O O . LYS A 1 254 ? 34.70829 30.55214 41.97268 1.000 20.39785 254 LYS A O 1
ATOM 1695 N N . ASN A 1 255 ? 36.54873 31.53530 41.12924 1.000 12.56192 255 ASN A N 1
ATOM 1696 C CA . ASN A 1 255 ? 35.77489 32.62592 40.54546 1.000 13.67313 255 ASN A CA 1
ATOM 1697 C C . ASN A 1 255 ? 35.01762 32.16757 39.30476 1.000 15.63571 255 ASN A C 1
ATOM 1698 O O . ASN A 1 255 ? 33.88828 32.61143 39.06435 1.000 16.42052 255 ASN A O 1
ATOM 1703 N N . LEU A 1 256 ? 35.61983 31.28288 38.50191 1.000 15.12073 256 LEU A N 1
ATOM 1704 C CA . LEU A 1 256 ? 34.88486 30.69356 37.38646 1.000 14.77936 256 LEU A CA 1
ATOM 1705 C C . LEU A 1 256 ? 33.70134 29.87239 37.87742 1.000 15.22987 256 LEU A C 1
ATOM 1706 O O . LEU A 1 256 ? 32.66182 29.81684 37.20951 1.000 18.75609 256 LEU A O 1
ATOM 1711 N N . LYS A 1 257 ? 33.84004 29.23153 39.03901 1.000 17.33084 257 LYS A N 1
ATOM 1712 C CA . LYS A 1 257 ? 32.72557 28.49473 39.62454 1.000 20.07331 257 LYS A CA 1
ATOM 1713 C C . LYS A 1 257 ? 31.59628 29.43655 40.02689 1.000 22.11683 257 LYS A C 1
ATOM 1714 O O . LYS A 1 257 ? 30.42118 29.17120 39.74613 1.000 18.88327 257 LYS A O 1
ATOM 1720 N N . ALA A 1 258 ? 31.93656 30.54951 40.68166 1.000 21.89094 258 ALA A N 1
ATOM 1721 C CA . ALA A 1 258 ? 30.91295 31.47824 41.15027 1.000 20.85513 258 ALA A CA 1
ATOM 1722 C C . ALA A 1 258 ? 30.22561 32.19945 39.99809 1.000 22.92633 258 ALA A C 1
ATOM 1723 O O . ALA A 1 258 ? 29.06534 32.60597 40.12928 1.000 25.81164 258 ALA A O 1
ATOM 1725 N N . ASP A 1 259 ? 30.91286 32.36757 38.87057 1.000 21.42875 259 ASP A N 1
ATOM 1726 C CA . ASP A 1 259 ? 30.36812 33.09318 37.73173 1.000 19.81812 259 ASP A CA 1
ATOM 1727 C C . ASP A 1 259 ? 29.76160 32.18333 36.67356 1.000 21.91587 259 ASP A C 1
ATOM 1728 O O . ASP A 1 259 ? 29.25931 32.68303 35.66217 1.000 21.51707 259 ASP A O 1
ATOM 1733 N N . SER A 1 260 ? 29.78853 30.87044 36.87824 1.000 25.13067 260 SER A N 1
ATOM 1734 C CA . SER A 1 260 ? 29.23263 29.94395 35.90383 1.000 28.96181 260 SER A CA 1
ATOM 1735 C C . SER A 1 260 ? 27.71960 29.85875 36.04824 1.000 32.64432 260 SER A C 1
ATOM 1736 O O . SER A 1 260 ? 27.19019 29.79565 37.16092 1.000 33.00099 260 SER A O 1
ATOM 1739 N N . ASP A 1 261 ? 27.02045 29.85868 34.91128 1.000 37.42097 261 ASP A N 1
ATOM 1740 C CA . ASP A 1 261 ? 25.58027 29.63208 34.93622 1.000 46.08967 261 ASP A CA 1
ATOM 1741 C C . ASP A 1 261 ? 25.22589 28.17195 35.17465 1.000 51.22948 261 ASP A C 1
ATOM 1742 O O . ASP A 1 261 ? 24.05045 27.86486 35.39965 1.000 52.93550 261 ASP A O 1
ATOM 1747 N N . GLU A 1 262 ? 26.20333 27.27543 35.12632 1.000 53.53845 262 GLU A N 1
ATOM 1748 C CA . GLU A 1 262 ? 26.01011 25.88659 35.50428 1.000 52.24782 262 GLU A CA 1
ATOM 1749 C C . GLU A 1 262 ? 26.28707 25.71214 36.99279 1.000 49.84746 262 GLU A C 1
ATOM 1750 O O . GLU A 1 262 ? 26.92349 26.55121 37.63457 1.000 44.12483 262 GLU A O 1
ATOM 1756 N N . LYS A 1 263 ? 25.79708 24.60486 37.54120 1.000 53.67863 263 LYS A N 1
ATOM 1757 C CA . LYS A 1 263 ? 25.97545 24.29575 38.95865 1.000 56.14481 263 LYS A CA 1
ATOM 1758 C C . LYS A 1 263 ? 27.20028 23.39642 39.09190 1.000 47.53675 263 LYS A C 1
ATOM 1759 O O . LYS A 1 263 ? 27.10635 22.16978 39.04372 1.000 46.56888 263 LYS A O 1
ATOM 1765 N N . ILE A 1 264 ? 28.36282 24.02380 39.25537 1.000 40.38009 264 ILE A N 1
ATOM 1766 C CA . ILE A 1 264 ? 29.62124 23.31212 39.44713 1.000 33.38965 264 ILE A CA 1
ATOM 1767 C C . ILE A 1 264 ? 29.74734 23.02964 40.93994 1.000 34.38369 264 ILE A C 1
ATOM 1768 O O . ILE A 1 264 ? 30.19493 23.87922 41.71149 1.000 36.01319 264 ILE A O 1
ATOM 1773 N N . GLU A 1 265 ? 29.34981 21.82777 41.34941 1.000 38.87774 265 GLU A N 1
ATOM 1774 C CA . GLU A 1 265 ? 29.37264 21.45122 42.76232 1.000 43.03422 265 GLU A CA 1
ATOM 1775 C C . GLU A 1 265 ? 30.72158 20.83309 43.13478 1.000 35.19150 265 GLU A C 1
ATOM 1776 O O . GLU A 1 265 ? 30.82866 19.68685 43.56837 1.000 41.63748 265 GLU A O 1
ATOM 1782 N N . LEU A 1 266 ? 31.76643 21.63159 42.94763 1.000 27.46984 266 LEU A N 1
ATOM 1783 C CA . LEU A 1 266 ? 33.11420 21.29911 43.38758 1.000 19.56132 266 LEU A CA 1
ATOM 1784 C C . LEU A 1 266 ? 33.47263 22.22115 44.54300 1.000 19.83482 266 LEU A C 1
ATOM 1785 O O . LEU A 1 266 ? 33.47166 23.44706 44.38540 1.000 19.34965 266 LEU A O 1
ATOM 1790 N N . SER A 1 267 ? 33.76533 21.63531 45.69947 1.000 23.62179 267 SER A N 1
ATOM 1791 C CA . SER A 1 267 ? 34.10949 22.43029 46.86508 1.000 20.57913 267 SER A CA 1
ATOM 1792 C C . SER A 1 267 ? 35.49266 23.05282 46.69391 1.000 18.22238 267 SER A C 1
ATOM 1793 O O . SER A 1 267 ? 36.25291 22.71208 45.78197 1.000 17.56535 267 SER A O 1
ATOM 1796 N N . SER A 1 268 ? 35.81060 23.99495 47.58683 1.000 13.63337 268 SER A N 1
ATOM 1797 C CA . SER A 1 268 ? 37.16529 24.53391 47.63020 1.000 19.71662 268 SER A CA 1
ATOM 1798 C C . SER A 1 268 ? 38.17141 23.43889 47.94686 1.000 26.31336 268 SER A C 1
ATOM 1799 O O . SER A 1 268 ? 39.29624 23.45710 47.43509 1.000 32.38867 268 SER A O 1
ATOM 1802 N N . PHE A 1 269 ? 37.77572 22.48305 48.78959 1.000 22.87230 269 PHE A N 1
ATOM 1803 C CA . PHE A 1 269 ? 38.56823 21.28171 49.03096 1.000 19.82574 269 PHE A CA 1
ATOM 1804 C C . PHE A 1 269 ? 38.96873 20.61547 47.71928 1.000 15.22841 269 PHE A C 1
ATOM 1805 O O . PHE A 1 269 ? 40.13415 20.25928 47.51767 1.000 19.99162 269 PHE A O 1
ATOM 1813 N N . ASP A 1 270 ? 38.00952 20.45730 46.80417 1.000 8.31031 270 ASP A N 1
ATOM 1814 C CA . ASP A 1 270 ? 38.29286 19.80698 45.52792 1.000 15.49707 270 ASP A CA 1
ATOM 1815 C C . ASP A 1 270 ? 39.14501 20.69306 44.62719 1.000 17.26503 270 ASP A C 1
ATOM 1816 O O . ASP A 1 270 ? 40.07309 20.20734 43.96945 1.000 13.11042 270 ASP A O 1
ATOM 1821 N N . ILE A 1 271 ? 38.84116 21.99205 44.57631 1.000 11.94555 271 ILE A N 1
ATOM 1822 C CA . ILE A 1 271 ? 39.58835 22.89009 43.70259 1.000 13.56006 271 ILE A CA 1
ATOM 1823 C C . ILE A 1 271 ? 41.03428 23.01308 44.16948 1.000 17.24418 271 ILE A C 1
ATOM 1824 O O . ILE A 1 271 ? 41.96161 23.06272 43.35061 1.000 18.08901 271 ILE A O 1
ATOM 1829 N N . ASN A 1 272 ? 41.25176 23.05989 45.48735 1.000 8.70079 272 ASN A N 1
ATOM 1830 C CA . ASN A 1 272 ? 42.61313 23.06185 46.01639 1.000 13.73344 272 ASN A CA 1
ATOM 1831 C C . ASN A 1 272 ? 43.38609 21.83809 45.54035 1.000 17.01965 272 ASN A C 1
ATOM 1832 O O . ASN A 1 272 ? 44.52197 21.95175 45.06642 1.000 14.91018 272 ASN A O 1
ATOM 1837 N N . ALA A 1 273 ? 42.77743 20.65478 45.65340 1.000 13.87781 273 ALA A N 1
ATOM 1838 C CA . ALA A 1 273 ? 43.47335 19.42171 45.29999 1.000 11.84083 273 ALA A CA 1
ATOM 1839 C C . ALA A 1 273 ? 43.80151 19.37111 43.81372 1.000 14.06330 273 ALA A C 1
ATOM 1840 O O . ALA A 1 273 ? 44.86609 18.87603 43.42307 1.000 15.73622 273 ALA A O 1
ATOM 1842 N N . ILE A 1 274 ? 42.89567 19.87176 42.97003 1.000 9.49917 274 ILE A N 1
ATOM 1843 C CA . ILE A 1 274 ? 43.12370 19.84550 41.52722 1.000 13.51289 274 ILE A CA 1
ATOM 1844 C C . ILE A 1 274 ? 44.33993 20.69140 41.16667 1.000 11.96898 274 ILE A C 1
ATOM 1845 O O . ILE A 1 274 ? 45.21052 20.26706 40.39688 1.000 15.22015 274 ILE A O 1
ATOM 1850 N N . CYS A 1 275 ? 44.42276 21.89908 41.72845 1.000 12.90325 275 CYS A N 1
ATOM 1851 C CA . CYS A 1 275 ? 45.54933 22.77689 41.42975 1.000 9.79620 275 CYS A CA 1
ATOM 1852 C C . CYS A 1 275 ? 46.82893 22.27793 42.08758 1.000 10.96342 275 CYS A C 1
ATOM 1853 O O . CYS A 1 275 ? 47.90525 22.32733 41.48039 1.000 12.12217 275 CYS A O 1
ATOM 1856 N N . TYR A 1 276 ? 46.72971 21.79210 43.32827 1.000 12.78408 276 TYR A N 1
ATOM 1857 C CA . TYR A 1 276 ? 47.89017 21.25759 44.03152 1.000 9.90754 276 TYR A CA 1
ATOM 1858 C C . TYR A 1 276 ? 48.48119 20.04461 43.32698 1.000 10.12423 276 TYR A C 1
ATOM 1859 O O . TYR A 1 276 ? 49.66862 19.75415 43.50626 1.000 11.73306 276 TYR A O 1
ATOM 1868 N N . ASN A 1 277 ? 47.68216 19.33630 42.52671 1.000 9.16689 277 ASN A N 1
ATOM 1869 C CA . ASN A 1 277 ? 48.17576 18.16976 41.80613 1.000 12.94897 277 ASN A CA 1
ATOM 1870 C C . ASN A 1 277 ? 49.05876 18.54398 40.62119 1.000 15.52529 277 ASN A C 1
ATOM 1871 O O . ASN A 1 277 ? 49.84734 17.70836 40.16708 1.000 15.11612 277 ASN A O 1
ATOM 1876 N N . ILE A 1 278 ? 48.95286 19.77414 40.11627 1.000 12.23514 278 ILE A N 1
ATOM 1877 C CA . ILE A 1 278 ? 49.75237 20.18580 38.96758 1.000 11.84599 278 ILE A CA 1
ATOM 1878 C C . ILE A 1 278 ? 51.22113 20.25109 39.36310 1.000 13.99673 278 ILE A C 1
ATOM 1879 O O . ILE A 1 278 ? 51.58287 20.86246 40.37768 1.000 11.31954 278 ILE A O 1
ATOM 1884 N N . GLU A 1 279 ? 52.07623 19.62733 38.55631 1.000 15.57711 279 GLU A N 1
ATOM 1885 C CA . GLU A 1 279 ? 53.50479 19.61520 38.84093 1.000 20.58859 279 GLU A CA 1
ATOM 1886 C C . GLU A 1 279 ? 54.08491 21.02115 38.74242 1.000 18.68070 279 GLU A C 1
ATOM 1887 O O . GLU A 1 279 ? 53.72315 21.79966 37.85588 1.000 19.41880 279 GLU A O 1
ATOM 1893 N N . LYS A 1 280 ? 54.99335 21.34033 39.66893 1.000 21.23212 280 LYS A N 1
ATOM 1894 C CA . LYS A 1 280 ? 55.54982 22.68837 39.74420 1.000 23.41675 280 LYS A CA 1
ATOM 1895 C C . LYS A 1 280 ? 56.26372 23.07484 38.45603 1.000 24.55382 280 LYS A C 1
ATOM 1896 O O . LYS A 1 280 ? 56.15994 24.22036 38.00184 1.000 25.50535 280 LYS A O 1
ATOM 1902 N N . ASN A 1 281 ? 56.99648 22.13395 37.85390 1.000 18.85583 281 ASN A N 1
ATOM 1903 C CA . ASN A 1 281 ? 57.79760 22.43732 36.67353 1.000 28.96904 281 ASN A CA 1
ATOM 1904 C C . ASN A 1 281 ? 56.96007 22.82056 35.46103 1.000 29.22366 281 ASN A C 1
ATOM 1905 O O . ASN A 1 281 ? 57.52397 23.29906 34.47214 1.000 31.74084 281 ASN A O 1
ATOM 1910 N N . LYS A 1 282 ? 55.64221 22.62717 35.50490 1.000 29.04669 282 LYS A N 1
ATOM 1911 C CA . LYS A 1 282 ? 54.80413 23.00462 34.37527 1.000 25.42515 282 LYS A CA 1
ATOM 1912 C C . LYS A 1 282 ? 54.41679 24.47751 34.38729 1.000 21.99700 282 LYS A C 1
ATOM 1913 O O . LYS A 1 282 ? 54.09168 25.02303 33.32774 1.000 24.00403 282 LYS A O 1
ATOM 1919 N N . TYR A 1 283 ? 54.44311 25.13418 35.55150 1.000 16.05362 283 TYR A N 1
ATOM 1920 C CA . TYR A 1 283 ? 54.05035 26.53711 35.61833 1.000 18.67472 283 TYR A CA 1
ATOM 1921 C C . TYR A 1 283 ? 55.02674 27.37940 36.43454 1.000 20.85516 283 TYR A C 1
ATOM 1922 O O . TYR A 1 283 ? 54.64779 28.45612 36.90777 1.000 19.39432 283 TYR A O 1
ATOM 1931 N N . LEU A 1 284 ? 56.27529 26.92556 36.58686 1.000 28.38220 284 LEU A N 1
ATOM 1932 C CA . LEU A 1 284 ? 57.24013 27.61172 37.44432 1.000 27.16841 284 LEU A CA 1
ATOM 1933 C C . LEU A 1 284 ? 57.41911 29.06730 37.02784 1.000 21.71189 284 LEU A C 1
ATOM 1934 O O . LEU A 1 284 ? 57.40457 29.97099 37.87101 1.000 22.20449 284 LEU A O 1
ATOM 1939 N N . HIS A 1 285 ? 57.58552 29.31441 35.72810 1.000 21.64357 285 HIS A N 1
ATOM 1940 C CA . HIS A 1 285 ? 57.88347 30.64681 35.21762 1.000 15.18182 285 HIS A CA 1
ATOM 1941 C C . HIS A 1 285 ? 56.72345 31.25719 34.44271 1.000 16.95473 285 HIS A C 1
ATOM 1942 O O . HIS A 1 285 ? 56.90905 32.27608 33.76866 1.000 25.87855 285 HIS A O 1
ATOM 1949 N N . SER A 1 286 ? 55.53435 30.67032 34.52894 1.000 12.98288 286 SER A N 1
ATOM 1950 C CA . SER A 1 286 ? 54.40234 31.14976 33.74938 1.000 13.95455 286 SER A CA 1
ATOM 1951 C C . SER A 1 286 ? 53.86723 32.45973 34.31362 1.000 17.90915 286 SER A C 1
ATOM 1952 O O . SER A 1 286 ? 53.81972 32.65664 35.53077 1.000 18.91222 286 SER A O 1
ATOM 1955 N N . ASN A 1 287 ? 53.45852 33.36039 33.42083 1.000 17.04482 287 ASN A N 1
ATOM 1956 C CA . ASN A 1 287 ? 52.80393 34.58236 33.85895 1.000 16.99260 287 ASN A CA 1
ATOM 1957 C C . ASN A 1 287 ? 51.32989 34.30052 34.14901 1.000 14.45132 287 ASN A C 1
ATOM 1958 O O . ASN A 1 287 ? 50.83928 33.17863 33.98857 1.000 16.88610 287 ASN A O 1
ATOM 1963 N N . LYS A 1 288 ? 50.61246 35.34111 34.57951 1.000 15.03952 288 LYS A N 1
ATOM 1964 C CA . LYS A 1 288 ? 49.22896 35.16582 35.01202 1.000 11.53040 288 LYS A CA 1
ATOM 1965 C C . LYS A 1 288 ? 48.35514 34.61138 33.89297 1.000 11.28959 288 LYS A C 1
ATOM 1966 O O . LYS A 1 288 ? 47.52611 33.72517 34.12653 1.000 14.83157 288 LYS A O 1
ATOM 1972 N N . TYR A 1 289 ? 48.53416 35.10710 32.66707 1.000 15.20449 289 TYR A N 1
ATOM 1973 C CA . TYR A 1 289 ? 47.67624 34.67382 31.56773 1.000 19.17432 289 TYR A CA 1
ATOM 1974 C C . TYR A 1 289 ? 47.99149 33.24555 31.14246 1.000 14.35781 289 TYR A C 1
ATOM 1975 O O . TYR A 1 289 ? 47.08501 32.48430 30.78662 1.000 10.15915 289 TYR A O 1
ATOM 1984 N N . GLN A 1 290 ? 49.26820 32.86146 31.17735 1.000 13.85765 290 GLN A N 1
ATOM 1985 C CA . GLN A 1 290 ? 49.66348 31.51239 30.79228 1.000 10.13279 290 GLN A CA 1
ATOM 1986 C C . GLN A 1 290 ? 49.19340 30.45288 31.77917 1.000 16.71294 290 GLN A C 1
ATOM 1987 O O . GLN A 1 290 ? 49.26221 29.26131 31.45967 1.000 12.39761 290 GLN A O 1
ATOM 1993 N N . LEU A 1 291 ? 48.72149 30.84857 32.96345 1.000 12.04855 291 LEU A N 1
ATOM 1994 C CA . LEU A 1 291 ? 48.15522 29.87501 33.88673 1.000 10.39209 291 LEU A CA 1
ATOM 1995 C C . LEU A 1 291 ? 46.83883 29.29886 33.37949 1.000 12.86597 291 LEU A C 1
ATOM 1996 O O . LEU A 1 291 ? 46.45494 28.20164 33.80149 1.000 10.75713 291 LEU A O 1
ATOM 2001 N N . VAL A 1 292 ? 46.14941 29.99992 32.48264 1.000 10.79019 292 VAL A N 1
ATOM 2002 C CA . VAL A 1 292 ? 44.86315 29.53848 31.96075 1.000 11.56695 292 VAL A CA 1
ATOM 2003 C C . VAL A 1 292 ? 45.05817 28.32164 31.05754 1.000 15.84483 292 VAL A C 1
ATOM 2004 O O . VAL A 1 292 ? 44.35689 27.31674 31.24853 1.000 16.11710 292 VAL A O 1
ATOM 2008 N N . PRO A 1 293 ? 45.97041 28.34006 30.07266 1.000 14.41000 293 PRO A N 1
ATOM 2009 C CA . PRO A 1 293 ? 46.20759 27.10497 29.30125 1.000 16.91070 293 PRO A CA 1
ATOM 2010 C C . PRO A 1 293 ? 46.71270 25.95434 30.15346 1.000 17.53517 293 PRO A C 1
ATOM 2011 O O . PRO A 1 293 ? 46.45238 24.78809 29.83042 1.000 12.88489 293 PRO A O 1
ATOM 2015 N N . ILE A 1 294 ? 47.43197 26.25097 31.23660 1.000 16.38360 294 ILE A N 1
ATOM 2016 C CA . ILE A 1 294 ? 47.92290 25.19960 32.11997 1.000 19.37206 294 ILE A CA 1
ATOM 2017 C C . ILE A 1 294 ? 46.77356 24.58373 32.90838 1.000 20.43505 294 ILE A C 1
ATOM 2018 O O . ILE A 1 294 ? 46.71752 23.36288 33.09929 1.000 19.50015 294 ILE A O 1
ATOM 2023 N N . LEU A 1 295 ? 45.83533 25.41216 33.37197 1.000 19.92146 295 LEU A N 1
ATOM 2024 C CA . LEU A 1 295 ? 44.63919 24.87965 34.01588 1.000 16.51007 295 LEU A CA 1
ATOM 2025 C C . LEU A 1 295 ? 43.79354 24.08861 33.02719 1.000 15.05671 295 LEU A C 1
ATOM 2026 O O . LEU A 1 295 ? 43.18249 23.07585 33.38985 1.000 12.35324 295 LEU A O 1
ATOM 2031 N N . TYR A 1 296 ? 43.74987 24.53382 31.76976 1.000 14.04397 296 TYR A N 1
ATOM 2032 C CA . TYR A 1 296 ? 43.01634 23.79145 30.75078 1.000 16.72822 296 TYR A CA 1
ATOM 2033 C C . TYR A 1 296 ? 43.61508 22.40483 30.54687 1.000 20.24388 296 TYR A C 1
ATOM 2034 O O . TYR A 1 296 ? 42.88977 21.40510 30.48590 1.000 16.48509 296 TYR A O 1
ATOM 2043 N N . GLU A 1 297 ? 44.94441 22.32664 30.43743 1.000 22.53374 297 GLU A N 1
ATOM 2044 C CA . GLU A 1 297 ? 45.59245 21.03647 30.22098 1.000 21.71953 297 GLU A CA 1
ATOM 2045 C C . GLU A 1 297 ? 45.35097 20.09182 31.39108 1.000 17.25001 297 GLU A C 1
ATOM 2046 O O . GLU A 1 297 ? 45.10415 18.89656 31.19266 1.000 18.54722 297 GLU A O 1
ATOM 2052 N N . GLN A 1 298 ? 45.42464 20.60772 32.61957 1.000 12.79659 298 GLN A N 1
ATOM 2053 C CA . GLN A 1 298 ? 45.17762 19.77073 33.78942 1.000 12.35841 298 GLN A CA 1
ATOM 2054 C C . GLN A 1 298 ? 43.73839 19.26885 33.81341 1.000 14.00358 298 GLN A C 1
ATOM 2055 O O . GLN A 1 298 ? 43.48785 18.07388 34.00804 1.000 14.89995 298 GLN A O 1
ATOM 2061 N N . LEU A 1 299 ? 42.77504 20.17162 33.61721 1.000 16.98906 299 LEU A N 1
ATOM 2062 C CA . LEU A 1 299 ? 41.37211 19.76839 33.64974 1.000 16.81656 299 LEU A CA 1
ATOM 2063 C C . LEU A 1 299 ? 41.03953 18.83139 32.49597 1.000 15.69583 299 LEU A C 1
ATOM 2064 O O . LEU A 1 299 ? 40.29183 17.86283 32.67143 1.000 14.18688 299 LEU A O 1
ATOM 2069 N N . ASN A 1 300 ? 41.58945 19.09730 31.31038 1.000 13.01889 300 ASN A N 1
ATOM 2070 C CA . ASN A 1 300 ? 41.35037 18.20954 30.17797 1.000 17.56945 300 ASN A CA 1
ATOM 2071 C C . ASN A 1 300 ? 41.95874 16.83441 30.42399 1.000 16.67185 300 ASN A C 1
ATOM 2072 O O . ASN A 1 300 ? 41.36097 15.80971 30.07491 1.000 13.16159 300 ASN A O 1
ATOM 2077 N N . GLU A 1 301 ? 43.14214 16.79100 31.04003 1.000 17.22575 301 GLU A N 1
ATOM 2078 C CA . GLU A 1 301 ? 43.78149 15.51026 31.31674 1.000 26.94360 301 GLU A CA 1
ATOM 2079 C C . GLU A 1 301 ? 43.01911 14.71507 32.36936 1.000 27.89723 301 GLU A C 1
ATOM 2080 O O . GLU A 1 301 ? 42.98030 13.48176 32.30127 1.000 29.21999 301 GLU A O 1
ATOM 2086 N N . LEU A 1 302 ? 42.41179 15.39414 33.34651 1.000 25.50789 302 LEU A N 1
ATOM 2087 C CA . LEU A 1 302 ? 41.60557 14.69076 34.34016 1.000 22.28484 302 LEU A CA 1
ATOM 2088 C C . LEU A 1 302 ? 40.35887 14.08194 33.70992 1.000 26.81958 302 LEU A C 1
ATOM 2089 O O . LEU A 1 302 ? 39.99403 12.94107 34.01732 1.000 24.90593 302 LEU A O 1
ATOM 2094 N N . VAL A 1 303 ? 39.69171 14.82739 32.82641 1.000 25.88548 303 VAL A N 1
ATOM 2095 C CA . VAL A 1 303 ? 38.49137 14.31017 32.17751 1.000 27.73353 303 VAL A CA 1
ATOM 2096 C C . VAL A 1 303 ? 38.84161 13.20480 31.18741 1.000 27.17017 303 VAL A C 1
ATOM 2097 O O . VAL A 1 303 ? 38.05183 12.27590 30.97749 1.000 30.14194 303 VAL A O 1
ATOM 2101 N N . SER A 1 304 ? 40.02641 13.26838 30.57917 1.000 26.98340 304 SER A N 1
ATOM 2102 C CA . SER A 1 304 ? 40.39197 12.29731 29.54655 1.000 34.21768 304 SER A CA 1
ATOM 2103 C C . SER A 1 304 ? 40.85284 10.97805 30.15899 1.000 45.71024 304 SER A C 1
ATOM 2104 O O . SER A 1 304 ? 40.17539 9.95202 30.03800 1.000 56.08726 304 SER A O 1
ATOM 2107 N N . ASN A 1 305 ? 42.01237 10.98928 30.81295 1.000 43.99670 305 ASN A N 1
ATOM 2108 C CA . ASN A 1 305 ? 42.59611 9.77372 31.36565 1.000 47.14542 305 ASN A CA 1
ATOM 2109 C C . ASN A 1 305 ? 41.84599 9.37385 32.63141 1.000 50.89922 305 ASN A C 1
ATOM 2110 O O . ASN A 1 305 ? 41.75950 10.15750 33.58343 1.000 47.95710 305 ASN A O 1
ATOM 2115 N N . SER A 1 306 ? 41.31264 8.14885 32.64406 1.000 56.87879 306 SER A N 1
ATOM 2116 C CA . SER A 1 306 ? 40.54300 7.68740 33.79478 1.000 59.41619 306 SER A CA 1
ATOM 2117 C C . SER A 1 306 ? 41.43126 7.42665 35.00357 1.000 60.22226 306 SER A C 1
ATOM 2118 O O . SER A 1 306 ? 40.98565 7.59806 36.14229 1.000 58.00263 306 SER A O 1
ATOM 2121 N N . ASN A 1 307 ? 42.67823 7.00531 34.78660 1.000 62.91272 307 ASN A N 1
ATOM 2122 C CA . ASN A 1 307 ? 43.57343 6.78043 35.91520 1.000 65.94019 307 ASN A CA 1
ATOM 2123 C C . ASN A 1 307 ? 44.11492 8.08701 36.47634 1.000 61.10507 307 ASN A C 1
ATOM 2124 O O . ASN A 1 307 ? 44.43292 8.15946 37.66895 1.000 64.37332 307 ASN A O 1
ATOM 2129 N N . LYS A 1 308 ? 44.23238 9.11754 35.63649 1.000 51.25362 308 LYS A N 1
ATOM 2130 C CA . LYS A 1 308 ? 44.62895 10.43427 36.12307 1.000 42.34241 308 LYS A CA 1
ATOM 2131 C C . LYS A 1 308 ? 43.61981 10.96515 37.13456 1.000 30.08502 308 LYS A C 1
ATOM 2132 O O . LYS A 1 308 ? 43.99315 11.45063 38.20900 1.000 35.16388 308 LYS A O 1
ATOM 2138 N N . ILE A 1 309 ? 42.32899 10.86311 36.81262 1.000 22.22806 309 ILE A N 1
ATOM 2139 C CA . ILE A 1 309 ? 41.29202 11.33950 37.72052 1.000 24.05952 309 ILE A CA 1
ATOM 2140 C C . ILE A 1 309 ? 41.07630 10.38390 38.88862 1.000 35.44011 309 ILE A C 1
ATOM 2141 O O . ILE A 1 309 ? 40.59607 10.80838 39.94780 1.000 37.85092 309 ILE A O 1
ATOM 2146 N N . ASN A 1 310 ? 41.43264 9.10658 38.73478 1.000 37.49899 310 ASN A N 1
ATOM 2147 C CA . ASN A 1 310 ? 41.30740 8.15431 39.83075 1.000 41.83110 310 ASN A CA 1
ATOM 2148 C C . ASN A 1 310 ? 42.41865 8.29517 40.86073 1.000 36.94470 310 ASN A C 1
ATOM 2149 O O . ASN A 1 310 ? 42.22612 7.90361 42.01677 1.000 35.26432 310 ASN A O 1
ATOM 2154 N N . SER A 1 311 ? 43.56932 8.84076 40.47301 1.000 36.40821 311 SER A N 1
ATOM 2155 C CA . SER A 1 311 ? 44.69451 8.98839 41.38455 1.000 39.02112 311 SER A CA 1
ATOM 2156 C C . SER A 1 311 ? 44.73909 10.34595 42.07310 1.000 34.95312 311 SER A C 1
ATOM 2157 O O . SER A 1 311 ? 45.59928 10.55235 42.93612 1.000 37.30600 311 SER A O 1
ATOM 2160 N N . LEU A 1 312 ? 43.84567 11.26891 41.72047 1.000 26.57893 312 LEU A N 1
ATOM 2161 C CA . LEU A 1 312 ? 43.85598 12.60261 42.31403 1.000 17.34976 312 LEU A CA 1
ATOM 2162 C C . LEU A 1 312 ? 43.42404 12.51850 43.77239 1.000 19.14538 312 LEU A C 1
ATOM 2163 O O . LEU A 1 312 ? 42.27768 12.16930 44.07144 1.000 23.88498 312 LEU A O 1
ATOM 2168 N N . LYS A 1 313 ? 44.33549 12.84299 44.68042 1.000 23.04841 313 LYS A N 1
ATOM 2169 C CA . LYS A 1 313 ? 44.04940 12.85826 46.10527 1.000 24.98744 313 LYS A CA 1
ATOM 2170 C C . LYS A 1 313 ? 43.94792 14.29302 46.60592 1.000 19.98678 313 LYS A C 1
ATOM 2171 O O . LYS A 1 313 ? 44.36028 15.24685 45.93991 1.000 15.22155 313 LYS A O 1
ATOM 2177 N N . SER A 1 314 ? 43.39101 14.43374 47.80560 1.000 19.77681 314 SER A N 1
ATOM 2178 C CA . SER A 1 314 ? 43.32159 15.73239 48.45212 1.000 15.54974 314 SER A CA 1
ATOM 2179 C C . SER A 1 314 ? 44.72669 16.24740 48.75838 1.000 13.82630 314 SER A C 1
ATOM 2180 O O . SER A 1 314 ? 45.72671 15.53332 48.62944 1.000 14.32690 314 SER A O 1
ATOM 2183 N N . VAL A 1 315 ? 44.79140 17.51419 49.17518 1.000 11.37995 315 VAL A N 1
ATOM 2184 C CA . VAL A 1 315 ? 46.07898 18.13551 49.47673 1.000 13.98735 315 VAL A CA 1
ATOM 2185 C C . VAL A 1 315 ? 46.78855 17.38367 50.59661 1.000 16.30705 315 VAL A C 1
ATOM 2186 O O . VAL A 1 315 ? 48.00573 17.16537 50.54349 1.000 22.12445 315 VAL A O 1
ATOM 2190 N N . ASP A 1 316 ? 46.04240 16.96319 51.62014 1.000 17.79965 316 ASP A N 1
ATOM 2191 C CA . ASP A 1 316 ? 46.63117 16.20160 52.71476 1.000 17.01223 316 ASP A CA 1
ATOM 2192 C C . ASP A 1 316 ? 46.92524 14.75471 52.34161 1.000 20.90523 316 ASP A C 1
ATOM 2193 O O . ASP A 1 316 ? 47.60519 14.06163 53.10675 1.000 21.67478 316 ASP A O 1
ATOM 2198 N N . GLY A 1 317 ? 46.42782 14.28340 51.20071 1.000 21.19084 317 GLY A N 1
ATOM 2199 C CA . GLY A 1 317 ? 46.70866 12.93905 50.74256 1.000 25.17821 317 GLY A CA 1
ATOM 2200 C C . GLY A 1 317 ? 45.96471 11.83353 51.45531 1.000 28.17431 317 GLY A C 1
ATOM 2201 O O . GLY A 1 317 ? 46.31041 10.66099 51.26871 1.000 26.30235 317 GLY A O 1
ATOM 2202 N N . HIS A 1 318 ? 44.95257 12.15808 52.26028 1.000 29.36241 318 HIS A N 1
ATOM 2203 C CA . HIS A 1 318 ? 44.21013 11.14457 52.99806 1.000 32.77070 318 HIS A CA 1
ATOM 2204 C C . HIS A 1 318 ? 42.87031 10.78976 52.36694 1.000 34.57104 318 HIS A C 1
ATOM 2205 O O . HIS A 1 318 ? 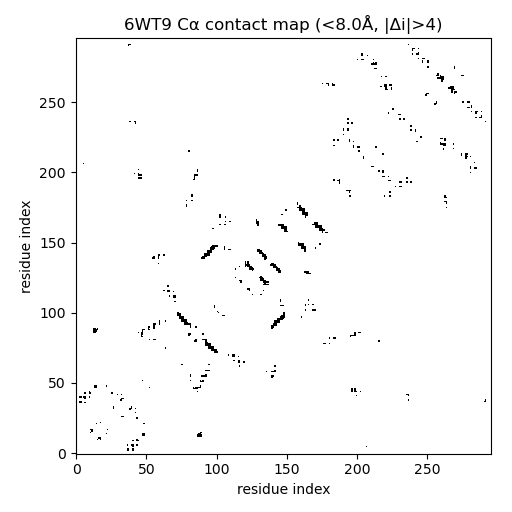42.19161 9.88691 52.86819 1.000 34.41738 318 HIS A O 1
ATOM 2212 N N . GLU A 1 319 ? 42.46890 11.46694 51.29400 1.000 31.44147 319 GLU A N 1
ATOM 2213 C CA . GLU A 1 319 ? 41.22654 11.14076 50.61054 1.000 31.77542 319 GLU A CA 1
ATOM 2214 C C . GLU A 1 319 ? 41.40716 11.31975 49.11133 1.000 28.82148 319 GLU A C 1
ATOM 2215 O O . GLU A 1 319 ? 42.31012 12.02209 48.65145 1.000 28.80658 319 GLU A O 1
ATOM 2221 N N . TYR A 1 320 ? 40.53301 10.66424 48.35381 1.000 22.69830 320 TYR A N 1
ATOM 2222 C CA . TYR A 1 320 ? 40.48097 10.80063 46.90614 1.000 19.01866 320 TYR A CA 1
ATOM 2223 C C . TYR A 1 320 ? 39.32207 11.71087 46.52222 1.000 19.41374 320 TYR A C 1
ATOM 2224 O O . TYR A 1 320 ? 38.24027 11.63919 47.11235 1.000 21.84992 320 TYR A O 1
ATOM 2233 N N . ILE A 1 321 ? 39.55369 12.56756 45.52715 1.000 18.80377 321 ILE A N 1
ATOM 2234 C CA . ILE A 1 321 ? 38.55961 13.57732 45.17847 1.000 18.40142 321 ILE A CA 1
ATOM 2235 C C . ILE A 1 321 ? 37.39783 12.95108 44.41561 1.000 25.54087 321 ILE A C 1
ATOM 2236 O O . ILE A 1 321 ? 36.22745 13.23466 44.69502 1.000 29.59987 321 ILE A O 1
ATOM 2241 N N . PHE A 1 322 ? 37.69797 12.09507 43.44310 1.000 26.17707 322 PHE A N 1
ATOM 2242 C CA . PHE A 1 322 ? 36.68671 11.51670 42.56588 1.000 31.81086 322 PHE A CA 1
ATOM 2243 C C . PHE A 1 322 ? 36.60176 10.01705 42.81127 1.000 36.14264 322 PHE A C 1
ATOM 2244 O O . PHE A 1 322 ? 37.56171 9.28595 42.54694 1.000 43.50435 322 PHE A O 1
ATOM 2252 N N . SER A 1 323 ? 35.45430 9.56469 43.30545 1.000 40.16834 323 SER A N 1
ATOM 2253 C CA . SER A 1 323 ? 35.24254 8.14747 43.58331 1.000 48.80173 323 SER A CA 1
ATOM 2254 C C . SER A 1 323 ? 34.48392 7.46843 42.44716 1.000 48.00212 323 SER A C 1
ATOM 2255 O O . SER A 1 323 ? 33.96800 8.13002 41.54560 1.000 46.20722 323 SER A O 1
ATOM 2258 N N . ASN A 1 326 ? 30.70311 8.81151 42.59038 1.000 67.70284 326 ASN A N 1
ATOM 2259 C CA . ASN A 1 326 ? 30.18124 10.16648 42.46060 1.000 64.13810 326 ASN A CA 1
ATOM 2260 C C . ASN A 1 326 ? 30.28603 10.63463 41.01380 1.000 63.16789 326 ASN A C 1
ATOM 2261 O O . ASN A 1 326 ? 31.30255 11.19533 40.60536 1.000 61.66330 326 ASN A O 1
ATOM 2266 N N . ILE A 1 327 ? 29.22303 10.40214 40.24242 1.000 66.97297 327 ILE A N 1
ATOM 2267 C CA . ILE A 1 327 ? 29.25058 10.74353 38.82429 1.000 70.58325 327 ILE A CA 1
ATOM 2268 C C . ILE A 1 327 ? 28.96226 12.22734 38.60362 1.000 71.09910 327 ILE A C 1
ATOM 2269 O O . ILE A 1 327 ? 29.47851 12.82660 37.65257 1.000 78.25596 327 ILE A O 1
ATOM 2274 N N . ASP A 1 328 ? 28.15591 12.84877 39.46932 1.000 64.26765 328 ASP A N 1
ATOM 2275 C CA . ASP A 1 328 ? 27.85178 14.26624 39.30048 1.000 62.30375 328 ASP A CA 1
ATOM 2276 C C . ASP A 1 328 ? 29.06810 15.14023 39.57209 1.000 51.01944 328 ASP A C 1
ATOM 2277 O O . ASP A 1 328 ? 29.16106 16.25220 39.03907 1.000 48.36664 328 ASP A O 1
ATOM 2282 N N . LYS A 1 329 ? 30.00087 14.66349 40.39912 1.000 38.61598 329 LYS A N 1
ATOM 2283 C CA . LYS A 1 329 ? 31.22982 15.41279 40.63367 1.000 30.49659 329 LYS A CA 1
ATOM 2284 C C . LYS A 1 329 ? 32.07724 15.48084 39.36931 1.000 31.77999 329 LYS A C 1
ATOM 2285 O O . LYS A 1 329 ? 32.62410 16.53865 39.03645 1.000 32.45514 329 LYS A O 1
ATOM 2291 N N . LYS A 1 330 ? 32.19198 14.36249 38.64821 1.000 29.70494 330 LYS A N 1
ATOM 2292 C CA . LYS A 1 330 ? 32.92898 14.36933 37.38951 1.000 33.28109 330 LYS A CA 1
ATOM 2293 C C . LYS A 1 330 ? 32.22398 15.22657 36.34676 1.000 30.55157 330 LYS A C 1
ATOM 2294 O O . LYS A 1 330 ? 32.87889 15.89009 35.53455 1.000 28.67953 330 LYS A O 1
ATOM 23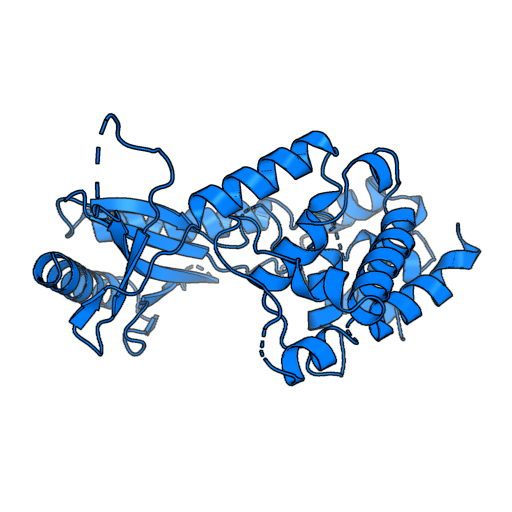00 N N . GLU A 1 331 ? 30.88893 15.22738 36.35387 1.000 27.10533 331 GLU A N 1
ATOM 2301 C CA . GLU A 1 331 ? 30.15273 16.12317 35.46850 1.000 28.29785 331 GLU A CA 1
ATOM 2302 C C . GLU A 1 331 ? 30.39649 17.57906 35.84371 1.000 22.15594 331 GLU A C 1
ATOM 2303 O O . GLU A 1 331 ? 30.45659 18.45432 34.97037 1.000 23.74617 331 GLU A O 1
ATOM 2309 N N . SER A 1 332 ? 30.54152 17.85653 37.14134 1.000 16.03295 332 SER A N 1
ATOM 2310 C CA . SER A 1 332 ? 30.92386 19.19791 37.57051 1.000 21.87962 332 SER A CA 1
ATOM 2311 C C . SER A 1 332 ? 32.33718 19.53902 37.11203 1.000 22.18537 332 SER A C 1
ATOM 2312 O O . SER A 1 332 ? 32.61668 20.68422 36.73756 1.000 23.85673 332 SER A O 1
ATOM 2315 N N . LEU A 1 333 ? 33.24148 18.55711 37.13394 1.000 22.84207 333 LEU A N 1
ATOM 2316 C CA . LEU A 1 333 ? 34.57934 18.77494 36.59427 1.000 22.75269 333 LEU A CA 1
ATOM 2317 C C . LEU A 1 333 ? 34.52471 19.07952 35.10280 1.000 23.23953 333 LEU A C 1
ATOM 2318 O O . LEU A 1 333 ? 35.28524 19.91795 34.60376 1.000 22.21125 333 LEU A O 1
ATOM 2323 N N . LYS A 1 334 ? 33.62787 18.40816 34.37495 1.000 20.80776 334 LYS A N 1
ATOM 2324 C CA . LYS A 1 334 ? 33.48416 18.67421 32.94701 1.000 20.99617 334 LYS A CA 1
ATOM 2325 C C . LYS A 1 334 ? 32.97982 20.08927 32.69564 1.000 19.05230 334 LYS A C 1
ATOM 2326 O O . LYS A 1 334 ? 33.47871 20.77840 31.79840 1.000 17.57701 334 LYS A O 1
ATOM 2340 N N . LEU A 1 336 ? 33.33892 22.67908 34.59237 1.000 17.57331 336 LEU A N 1
ATOM 2341 C CA . LEU A 1 336 ? 34.42940 23.60360 34.88761 1.000 19.41263 336 LEU A CA 1
ATOM 2342 C C . LEU A 1 336 ? 35.43482 23.64162 33.74296 1.000 20.88010 336 LEU A C 1
ATOM 2343 O O . LEU A 1 336 ? 36.00414 24.69714 33.44175 1.000 20.16175 336 LEU A O 1
ATOM 2348 N N . LEU A 1 337 ? 35.65811 22.49906 33.08925 1.000 20.11843 337 LEU A N 1
ATOM 2349 C CA . LEU A 1 337 ? 36.51533 22.47140 31.90827 1.000 20.59089 337 LEU A CA 1
ATOM 2350 C C . LEU A 1 337 ? 35.93622 23.32275 30.78386 1.000 23.43873 337 LEU A C 1
ATOM 2351 O O . LEU A 1 337 ? 36.68207 23.97130 30.03864 1.000 23.43586 337 LEU A O 1
ATOM 2356 N N . GLN A 1 338 ? 34.60665 23.33214 30.64480 1.000 22.59398 338 GLN A N 1
ATOM 2357 C CA . GLN A 1 338 ? 33.97226 24.19681 29.65325 1.000 21.60689 338 GLN A CA 1
ATOM 2358 C C . GLN A 1 338 ? 34.29579 25.66190 29.91542 1.000 18.98178 338 GLN A C 1
ATOM 2359 O O . GLN A 1 338 ? 34.63438 26.40718 28.98950 1.000 23.53147 338 GLN A O 1
ATOM 2365 N N . GLU A 1 339 ? 34.19915 26.09116 31.17564 1.000 20.31101 339 GLU A N 1
ATOM 2366 C CA . GLU A 1 339 ? 34.45833 27.48853 31.50686 1.000 19.83255 339 GLU A CA 1
ATOM 2367 C C . GLU A 1 339 ? 35.90433 27.87025 31.21432 1.000 14.30092 339 GLU A C 1
ATOM 2368 O O . GLU A 1 339 ? 36.16983 28.94206 30.65798 1.000 15.43759 339 GLU A O 1
ATOM 2374 N N . VAL A 1 340 ? 36.85365 27.00941 31.58642 1.000 15.13442 340 VAL A N 1
ATOM 2375 C CA . VAL A 1 340 ? 38.25828 27.29159 31.30856 1.000 14.41364 340 VAL A CA 1
ATOM 2376 C C . VAL A 1 340 ? 38.50843 27.31386 29.80741 1.000 15.81262 340 VAL A C 1
ATOM 2377 O O . VAL A 1 340 ? 39.23391 28.17672 29.29714 1.000 11.63726 340 VAL A O 1
ATOM 2381 N N . LYS A 1 341 ? 37.90544 26.37136 29.07823 1.000 18.78660 341 LYS A N 1
ATOM 2382 C CA . LYS A 1 341 ? 38.04196 26.34258 27.62560 1.000 18.67992 341 LYS A CA 1
ATOM 2383 C C . LYS A 1 341 ? 37.53143 27.63381 26.99755 1.000 19.41063 341 LYS A C 1
ATOM 2384 O O . LYS A 1 341 ? 38.13141 28.14989 26.04627 1.000 18.37120 341 LYS A O 1
ATOM 2390 N N . ILE A 1 342 ? 36.43289 28.17886 27.52596 1.000 16.00348 342 ILE A N 1
ATOM 2391 C CA . ILE A 1 342 ? 35.88784 29.42584 26.99541 1.000 20.17160 342 ILE A CA 1
ATOM 2392 C C . ILE A 1 342 ? 36.84993 30.58016 27.24794 1.000 16.99527 342 ILE A C 1
ATOM 2393 O O . ILE A 1 342 ? 37.14410 31.37192 26.34515 1.000 15.26884 342 ILE A O 1
ATOM 2398 N N . ILE A 1 343 ? 37.34804 30.69696 28.48168 1.000 18.09890 343 ILE A N 1
ATOM 2399 C CA . ILE A 1 343 ? 38.30083 31.75862 28.80436 1.000 16.98463 343 ILE A CA 1
ATOM 2400 C C . ILE A 1 343 ? 39.55012 31.62717 27.94452 1.000 13.78538 343 ILE A C 1
ATOM 2401 O O . ILE A 1 343 ? 40.02667 32.60439 27.35369 1.000 14.24280 343 ILE A O 1
ATOM 2406 N N . TYR A 1 344 ? 40.09979 30.41140 27.87123 1.000 9.76884 344 TYR A N 1
ATOM 2407 C CA . TYR A 1 344 ? 41.31181 30.16163 27.09737 1.000 10.16708 344 TYR A CA 1
ATOM 2408 C C . TYR A 1 344 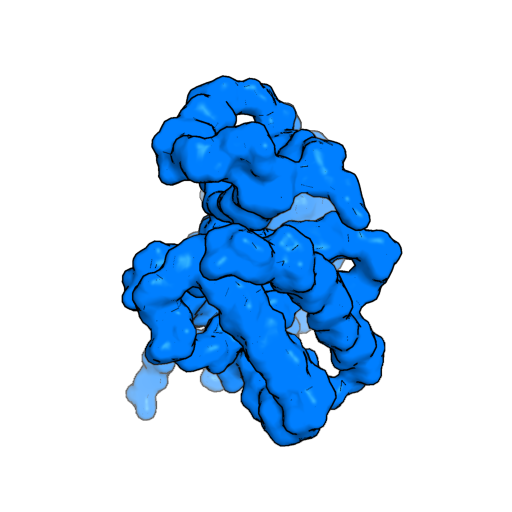? 41.13418 30.59132 25.64486 1.000 12.56677 344 TYR A C 1
ATOM 2409 O O . TYR A 1 344 ? 42.00671 31.25127 25.06980 1.000 15.21114 344 TYR A O 1
ATOM 2418 N N . SER A 1 345 ? 40.00055 30.23417 25.03912 1.000 14.34295 345 SER A N 1
ATOM 2419 C CA . SER A 1 345 ? 39.78008 30.56514 23.63567 1.000 19.01537 345 SER A CA 1
ATOM 2420 C C . SER A 1 345 ? 39.70470 32.07379 23.42655 1.000 22.42242 345 SER A C 1
ATOM 2421 O O . SER A 1 345 ? 40.21457 32.59644 22.42793 1.000 22.59266 345 SER A O 1
ATOM 2424 N N . ASN A 1 346 ? 39.08141 32.79229 24.36101 1.000 18.32961 346 ASN A N 1
ATOM 2425 C CA . ASN A 1 346 ? 39.00403 34.24565 24.27441 1.000 21.09352 346 ASN A CA 1
ATOM 2426 C C . ASN A 1 346 ? 40.31755 34.93052 24.62783 1.000 19.69572 346 ASN A C 1
ATOM 2427 O O . ASN A 1 346 ? 40.45222 36.13457 24.38864 1.000 18.74749 346 ASN A O 1
ATOM 2432 N N . LEU A 1 347 ? 41.28291 34.19633 25.17741 1.000 24.37699 347 LEU A N 1
ATOM 2433 C CA . LEU A 1 347 ? 42.53584 34.76391 25.65993 1.000 22.30309 347 LEU A CA 1
ATOM 2434 C C . LEU A 1 347 ? 43.71854 34.51240 24.73485 1.000 19.39758 347 LEU A C 1
ATOM 2435 O O . LEU A 1 347 ? 44.65598 35.31826 24.71728 1.000 17.70473 347 LEU A O 1
ATOM 2440 N N . GLN A 1 348 ? 43.68908 33.42774 23.95430 1.000 12.54832 348 GLN A N 1
ATOM 2441 C CA . GLN A 1 348 ? 44.87386 32.98746 23.22232 1.000 17.33677 348 GLN A CA 1
ATOM 2442 C C . GLN A 1 348 ? 45.40145 34.03357 22.24523 1.000 18.34841 348 GLN A C 1
ATOM 2443 O O . GLN A 1 348 ? 46.58923 33.99780 21.90544 1.000 21.36290 348 GLN A O 1
ATOM 2449 N N . SER A 1 349 ? 44.56002 34.96578 21.79076 1.000 18.69152 349 SER A N 1
ATOM 2450 C CA . SER A 1 349 ? 45.02916 35.98982 20.86218 1.000 25.69878 349 SER A CA 1
ATOM 2451 C C . SER A 1 349 ? 45.98407 36.98018 21.51828 1.000 27.93109 349 SER A C 1
ATOM 2452 O O . SER A 1 349 ? 46.71832 37.67565 20.80783 1.000 27.87190 349 SER A O 1
ATOM 2455 N N . TYR A 1 350 ? 45.98769 37.06433 22.84788 1.000 22.21793 350 TYR A N 1
ATOM 2456 C CA . TYR A 1 350 ? 46.89227 37.94021 23.57856 1.000 20.69007 350 TYR A CA 1
ATOM 2457 C C . TYR A 1 350 ? 48.14418 37.22376 24.06209 1.000 28.60702 350 TYR A C 1
ATOM 2458 O O . TYR A 1 350 ? 49.01946 37.86547 24.64975 1.000 31.24858 350 TYR A O 1
ATOM 2467 N N . LEU A 1 351 ? 48.24616 35.91715 23.84297 1.000 33.23759 351 LEU A N 1
ATOM 2468 C CA . LEU A 1 351 ? 49.41132 35.15474 24.27797 1.000 35.42989 351 LEU A CA 1
ATOM 2469 C C . LEU A 1 351 ? 50.47542 35.10744 23.18269 1.000 40.31934 351 LEU A C 1
ATOM 2470 O O . LEU A 1 351 ? 50.20085 35.39071 22.01703 1.000 42.59377 351 LEU A O 1
#

B-factor: mean 28.12, std 16.05, range [1.56, 94.09]

Radius of gyration: 20.61 Å; Cα contacts (8 Å, |Δi|>4): 443; chains: 1; bounding box: 37×48×59 Å

Sequence (296 aa):
KNYSALFENLQNRSNPEKLQEITTKFFSDNPDVKYNDVLKYITLANGVSPEYTNKSREAGEKVKLHLQDILLDVEYQYQGSVTNTHIKGYSDIDLLVISDKATNDLKNNRLLSEQKLSSVYEICDITHPKAIKITNKSGRDVDIVIANWYDDNRQIEYRGIQIYNKRSNTIENRDFPFLSIQRINKRSSETKGRLKKIRFLKNLKADSDEKIELSSFDINAICYNIEKNKYLHSNKYQLVPILYEQLNELVSNSNKINSLKSVDGHEYIFSNIDKKESLKLLQEVKIIYSNLQSYL

InterPro domains:
  IPR002934 Polymerase, nucleotidyl transferase domain [PF01909] (68-149)
  IPR043519 Nucleotidyltransferase superfamily [SSF81301] (56-113)
  IPR058909 cGAS/DncV-like nucleotidyltransferase, C-terminal helical domain [PF26305] (234-341)

Nearest PDB structures (foldseek):
  6wt9-assembly1_A  TM=1.003E+00  e=3.192E-48  Capnocytophaga granulosa
  6wt8-assembly1_A  TM=8.761E-01  e=4.629E-23  Flavobacteriaceae
  6p82-assembly4_D  TM=6.278E-01  e=1.414E-06  Pseudomonas aeruginosa
  4ud5-assembly1_A  TM=6.890E-01  e=5.392E-04  Schizosaccharomyces pombe
  6lbk-assembly2_B  TM=4.921E-01  e=2.195E-04  Rattus norvegicus

Foldseek 3Di:
DPLQVLLVVLCCFLPVVPDVVVVVVQCVVPVPCPPPRLSSNLSLLDFRDVVLLVVQVVVLVVLVVLLVVFDPQWDKDWFDCSLSLDRGSQDHIEIETEGNPQLVSLVVSLVRSQVRQVVPAVAWDSPAQAWIWGQPPCGHIYIYWGWYFDDPVDDDDQSFIWTQGRVVSDTHDGDRRPLLSVLSNVLCVQQVNQLSSLSNLVSLCVPDPDNLPADSQRSSLLSSPQDCVVCSPPDSLRVLVVSLVSLVCLLPDVVSQQCRATSNRPGRRDPDPVNSVSSCSSVSSVVSNVVRVVVD

Secondary structure (DSSP, 8-state):
--HHHHHHHHHHHH-TT--HHHHHHHHHH-GGGTT-HHHHHHHH--PPPHHHHHHHHHHHHHHHHHHTTT--SEEEEEES--------TT--EEEEEEE---HHHHHHHHHHHHHHHHHH-SEEE--STT-EEEEE---EEEEEEEEEE-------S---EEEEETTTTEEEEEE-HHHHHHHHHHHHHHTTTTTT--HHHHHHHHH-SS-----HHHHHHHHHTS-GGGTTT--TTTHHHHHHHHHHHHHH-HHHHHS-B-TTSSSBS---HHHHHHH--HHHHHHHHHHHGGG-